Protein AF-A0A161MJ97-F1 (afdb_monomer_lite)

Secondary structure (DSSP, 8-state):
--GGG--TTTT--HHHHHHHHHHHHTTS--SS--HHHHHHHHHHHHHTTHHHHHHHHHHHHHHHHHHHHHHHHHTHHHHHH-HHHHHHHHHHHHHHHHHHHHHHHHHHHHHHHHHHH---TT-HHHHHHHTTHHHHHTSS---TT-----------------------------------------------------------------------

Organism: Triatoma infestans (NCBI:txid30076)

pLDDT: mean 70.74, std 26.98, range [26.03, 98.75]

Sequence (216 aa):
KTLDSIHPLAGLRKRDILTAIRNATGPRPALFVPEVSFELLVKRQIRRLEEPSLRCVELVHEEMQSIIQHCGTETQQEMQRFPKLHERIIDVVTQLLRRRLPATNKMVENLVAIELAYINTKHPDFHKEASLVPSLLNNQNFDPYSKQTRRNFGRRAPNSPSNPDEPYRSSSTSRQGGGDDYQEEHHLQGDSPNPENESPFSSVSSNHLENNIEGA

Radius of gyration: 32.9 Å; chains: 1; bounding box: 66×96×70 Å

Foldseek 3Di:
DVVVPLDQCVPVDPVVLVVLQDVVCPPDDDPDGDPVSVLVSNLVSLVVVLVVLLVVLVVVLVVQLVVLVVVCVVVPPVCVVPVVVSVVVNVVVNVVSVVCSVVVSVVSVVVSVVCSVDDPCVPPVNVVVVVCVVVVVVVVDDDPPPPPDDDDDDDDDDDDDDDDDDDDDDDDDDDDDDDDDDDDDDDDDDDDDDDDDDDDDDDDDDDDDDDDDDDD

Structure (mmCIF, N/CA/C/O backbone):
data_AF-A0A161MJ97-F1
#
_entry.id   AF-A0A161MJ97-F1
#
loop_
_atom_site.group_PDB
_atom_site.id
_atom_site.type_symbol
_atom_site.label_atom_id
_atom_site.label_alt_id
_atom_site.label_comp_id
_atom_site.label_asym_id
_atom_site.label_entity_id
_atom_site.label_seq_id
_atom_site.pdbx_PDB_ins_code
_atom_site.Cartn_x
_atom_site.Cartn_y
_atom_site.Cartn_z
_atom_site.occupancy
_atom_site.B_iso_or_equiv
_atom_site.auth_seq_id
_atom_site.auth_comp_id
_atom_site.auth_asym_id
_atom_site.auth_atom_id
_atom_site.pdbx_PDB_model_num
ATOM 1 N N . LYS A 1 1 ? 8.531 12.204 9.212 1.00 53.12 1 LYS A N 1
ATOM 2 C CA . LYS A 1 1 ? 9.817 11.587 9.626 1.00 53.12 1 LYS A CA 1
ATOM 3 C C . LYS A 1 1 ? 10.089 10.266 8.898 1.00 53.12 1 LYS A C 1
ATOM 5 O O . LYS A 1 1 ? 11.110 10.199 8.237 1.00 53.12 1 LYS A O 1
ATOM 10 N N . THR A 1 2 ? 9.216 9.247 8.948 1.00 67.88 2 THR A N 1
ATOM 11 C CA . THR A 1 2 ? 9.449 7.971 8.223 1.00 67.88 2 THR A CA 1
ATOM 12 C C . THR A 1 2 ? 9.336 8.112 6.700 1.00 67.88 2 THR A C 1
ATOM 14 O O . THR A 1 2 ? 10.208 7.631 5.989 1.00 67.88 2 THR A O 1
ATOM 17 N N . LEU A 1 3 ? 8.337 8.841 6.185 1.00 67.25 3 LEU A N 1
ATOM 18 C CA . LEU A 1 3 ? 8.204 9.085 4.738 1.00 67.25 3 LEU A CA 1
ATOM 19 C C . LEU A 1 3 ? 9.386 9.883 4.163 1.00 67.25 3 LEU A C 1
ATOM 21 O O . LEU A 1 3 ? 9.909 9.530 3.114 1.00 67.25 3 LEU A O 1
ATOM 25 N N . ASP A 1 4 ? 9.886 10.878 4.904 1.00 74.12 4 ASP A N 1
ATOM 26 C CA . ASP A 1 4 ? 11.049 11.694 4.510 1.00 74.12 4 ASP A CA 1
ATOM 27 C C . ASP A 1 4 ? 12.357 10.886 4.427 1.00 74.12 4 ASP A C 1
ATOM 29 O O . ASP A 1 4 ? 13.336 11.339 3.839 1.00 74.12 4 ASP A O 1
ATOM 33 N N . SER A 1 5 ? 12.389 9.689 5.023 1.00 82.25 5 SER A N 1
ATOM 34 C CA . SER A 1 5 ? 13.543 8.784 4.964 1.00 82.25 5 SER A CA 1
ATOM 35 C C . SER A 1 5 ? 13.565 7.912 3.702 1.00 82.25 5 SER A C 1
ATOM 37 O O . SER A 1 5 ? 14.590 7.303 3.380 1.00 82.25 5 SER A O 1
ATOM 39 N N . ILE A 1 6 ? 12.457 7.855 2.952 1.00 85.19 6 ILE A N 1
ATOM 40 C CA . ILE A 1 6 ? 12.360 7.060 1.727 1.00 85.19 6 ILE A CA 1
ATOM 41 C C . ILE A 1 6 ? 13.026 7.836 0.597 1.00 85.19 6 ILE A C 1
ATOM 43 O O . ILE A 1 6 ? 12.406 8.617 -0.118 1.00 85.19 6 ILE A O 1
ATOM 47 N N . HIS A 1 7 ? 14.323 7.601 0.420 1.00 87.75 7 HIS A N 1
ATOM 48 C CA . HIS A 1 7 ? 15.053 8.222 -0.674 1.00 87.75 7 HIS A CA 1
ATOM 49 C C . HIS A 1 7 ? 14.531 7.697 -2.032 1.00 87.75 7 HIS A C 1
ATOM 51 O O . HIS A 1 7 ? 14.562 6.476 -2.251 1.00 87.75 7 HIS A O 1
ATOM 57 N N . PRO A 1 8 ? 14.109 8.574 -2.966 1.00 86.50 8 PRO A N 1
ATOM 58 C CA . PRO A 1 8 ? 13.471 8.175 -4.228 1.00 86.50 8 PRO A CA 1
ATOM 59 C C . PRO A 1 8 ? 14.421 7.424 -5.171 1.00 86.50 8 PRO A C 1
ATOM 61 O O . PRO A 1 8 ? 14.000 6.552 -5.923 1.00 86.50 8 PRO A O 1
ATOM 64 N N . LEU A 1 9 ? 15.726 7.709 -5.093 1.00 89.62 9 LEU A N 1
ATOM 65 C CA . LEU A 1 9 ? 16.758 7.013 -5.878 1.00 89.62 9 LEU A CA 1
ATOM 66 C C . LEU A 1 9 ? 17.445 5.864 -5.124 1.00 89.62 9 LEU A C 1
ATOM 68 O O . LEU A 1 9 ? 18.404 5.277 -5.632 1.00 89.62 9 LEU A O 1
ATOM 72 N N . ALA A 1 10 ? 17.011 5.539 -3.899 1.00 89.19 10 ALA A N 1
ATOM 73 C CA . ALA A 1 10 ? 17.637 4.434 -3.177 1.00 89.19 10 ALA A CA 1
ATOM 74 C C . ALA A 1 10 ? 17.438 3.119 -3.943 1.00 89.19 10 ALA A C 1
ATOM 76 O O . ALA A 1 10 ? 16.344 2.780 -4.394 1.00 89.19 10 ALA A O 1
ATOM 77 N N . GLY A 1 11 ? 18.536 2.381 -4.112 1.00 86.62 11 GLY A N 1
ATOM 78 C CA . GLY A 1 11 ? 18.550 1.144 -4.892 1.00 86.62 11 GLY A CA 1
ATOM 79 C C . GLY A 1 11 ? 18.522 1.334 -6.415 1.00 86.62 11 GLY A C 1
ATOM 80 O O . GLY A 1 11 ? 18.412 0.333 -7.118 1.00 86.62 11 GLY A O 1
ATOM 81 N N . LEU A 1 12 ? 18.647 2.565 -6.934 1.00 92.25 12 LEU A N 1
ATOM 82 C CA . LEU A 1 12 ? 18.759 2.860 -8.371 1.00 92.25 12 LEU A CA 1
ATOM 83 C C . LEU A 1 12 ? 20.207 3.191 -8.761 1.00 92.25 12 LEU A C 1
ATOM 85 O O . LEU A 1 12 ? 20.529 4.316 -9.142 1.00 92.25 12 LEU A O 1
ATOM 89 N N . ARG A 1 13 ? 21.124 2.219 -8.661 1.00 93.75 13 ARG A N 1
ATOM 90 C CA . ARG A 1 13 ? 22.502 2.436 -9.141 1.00 93.75 13 ARG A CA 1
ATOM 91 C C . ARG A 1 13 ? 22.520 2.408 -10.668 1.00 93.75 13 ARG A C 1
ATOM 93 O O . ARG A 1 13 ? 21.787 1.638 -11.282 1.00 93.75 13 ARG A O 1
ATOM 100 N N . LYS A 1 14 ? 23.443 3.149 -11.293 1.00 94.25 14 LYS A N 1
ATOM 101 C CA . LYS A 1 14 ? 23.613 3.179 -12.762 1.00 94.25 14 LYS A CA 1
ATOM 102 C C . LYS A 1 14 ? 23.682 1.779 -13.383 1.00 94.25 14 LYS A C 1
ATOM 104 O O . LYS A 1 14 ? 23.029 1.514 -14.384 1.00 94.25 14 LYS A O 1
ATOM 109 N N . ARG A 1 15 ? 24.427 0.863 -12.755 1.00 94.88 15 ARG A N 1
ATOM 110 C CA . ARG A 1 15 ? 24.525 -0.539 -13.194 1.00 94.88 15 ARG A CA 1
ATOM 111 C C . ARG A 1 15 ? 23.172 -1.266 -13.176 1.00 94.88 15 ARG A C 1
ATOM 113 O O . ARG A 1 15 ? 22.906 -2.057 -14.071 1.00 94.88 15 ARG A O 1
ATOM 120 N N . ASP A 1 16 ? 22.326 -0.988 -12.184 1.00 92.94 16 ASP A N 1
ATOM 121 C CA . ASP A 1 16 ? 21.040 -1.661 -11.996 1.00 92.94 16 ASP A CA 1
ATOM 122 C C . ASP A 1 16 ? 20.040 -1.141 -13.041 1.00 92.94 16 ASP A C 1
ATOM 124 O O . ASP A 1 16 ? 19.306 -1.926 -13.634 1.00 92.94 16 ASP A O 1
ATOM 128 N N . ILE A 1 17 ? 20.096 0.161 -13.351 1.00 96.00 17 ILE A N 1
ATOM 129 C CA . ILE A 1 17 ? 19.325 0.793 -14.433 1.00 96.00 17 ILE A CA 1
ATOM 130 C C . ILE A 1 17 ? 19.728 0.209 -15.794 1.00 96.00 17 ILE A C 1
ATOM 132 O O . ILE A 1 17 ? 18.871 -0.245 -16.545 1.00 96.00 17 ILE A O 1
ATOM 136 N N . LEU A 1 18 ? 21.030 0.157 -16.101 1.00 95.94 18 LEU A N 1
ATOM 137 C CA . LEU A 1 18 ? 21.523 -0.421 -17.359 1.00 95.94 18 LEU A CA 1
ATOM 138 C C . LEU A 1 18 ? 21.158 -1.904 -17.494 1.00 95.94 18 LEU A C 1
ATOM 140 O O . LEU A 1 18 ? 20.823 -2.367 -18.582 1.00 95.94 18 LEU A O 1
ATOM 144 N N . THR A 1 19 ? 21.187 -2.641 -16.383 1.00 94.88 19 THR A N 1
ATOM 145 C CA . THR A 1 19 ? 20.768 -4.047 -16.350 1.00 94.88 19 THR A CA 1
ATOM 146 C C . THR A 1 19 ? 19.269 -4.179 -16.602 1.00 94.88 19 THR A C 1
ATOM 148 O O . THR A 1 19 ? 18.867 -5.017 -17.403 1.00 94.88 19 THR A O 1
ATOM 151 N N . ALA A 1 20 ? 18.439 -3.334 -15.984 1.00 94.81 20 ALA A N 1
ATOM 152 C CA . ALA A 1 20 ? 16.999 -3.316 -16.231 1.00 94.81 20 ALA A CA 1
ATOM 153 C C . ALA A 1 20 ? 16.679 -3.018 -17.703 1.00 94.81 20 ALA A C 1
ATOM 155 O O . ALA A 1 20 ? 15.864 -3.724 -18.290 1.00 94.81 20 ALA A O 1
ATOM 156 N N . ILE A 1 21 ? 17.377 -2.053 -18.316 1.00 96.38 21 ILE A N 1
ATOM 157 C CA . ILE A 1 21 ? 17.249 -1.743 -19.748 1.00 96.38 21 ILE A CA 1
ATOM 158 C C . ILE A 1 21 ? 17.607 -2.961 -20.598 1.00 96.38 21 ILE A C 1
ATOM 160 O O . ILE A 1 21 ? 16.823 -3.375 -21.446 1.00 96.38 21 ILE A O 1
ATOM 164 N N . ARG A 1 22 ? 18.767 -3.581 -20.348 1.00 95.44 22 ARG A N 1
ATOM 165 C CA . ARG A 1 22 ? 19.205 -4.763 -21.103 1.00 95.44 22 ARG A CA 1
ATOM 166 C C . ARG A 1 22 ? 18.214 -5.923 -20.977 1.00 95.44 22 ARG A C 1
ATOM 168 O O . ARG A 1 22 ? 17.926 -6.584 -21.969 1.00 95.44 22 ARG A O 1
ATOM 175 N N . ASN A 1 23 ? 17.679 -6.148 -19.779 1.00 95.50 23 ASN A N 1
ATOM 176 C CA . ASN A 1 23 ? 16.701 -7.204 -19.528 1.00 95.50 23 ASN A CA 1
ATOM 177 C C . ASN A 1 23 ? 15.356 -6.918 -20.210 1.00 95.50 23 ASN A C 1
ATOM 179 O O . ASN A 1 23 ? 14.757 -7.842 -20.751 1.00 95.50 23 ASN A O 1
ATOM 183 N N . ALA A 1 24 ? 14.902 -5.662 -20.222 1.00 95.31 24 ALA A N 1
ATOM 184 C CA . ALA A 1 24 ? 13.678 -5.256 -20.913 1.00 95.31 24 ALA A CA 1
ATOM 185 C C . ALA A 1 24 ? 13.811 -5.345 -22.443 1.00 95.31 24 ALA A C 1
ATOM 187 O O . ALA A 1 24 ? 12.852 -5.707 -23.119 1.00 95.31 24 ALA A O 1
ATOM 188 N N . THR A 1 25 ? 14.998 -5.062 -22.991 1.00 95.25 25 THR A N 1
ATOM 189 C CA . THR A 1 25 ? 15.307 -5.248 -24.419 1.00 95.25 25 THR A CA 1
ATOM 190 C C . THR A 1 25 ? 15.276 -6.726 -24.824 1.00 95.25 25 THR A C 1
ATOM 192 O O . THR A 1 25 ? 14.853 -7.072 -25.929 1.00 95.25 25 THR A O 1
ATOM 195 N N . GLY A 1 26 ? 15.700 -7.616 -23.924 1.00 94.31 26 GLY A N 1
ATOM 196 C CA . GLY A 1 26 ? 15.740 -9.050 -24.182 1.00 94.31 26 GLY A CA 1
ATOM 197 C C . GLY A 1 26 ? 16.811 -9.436 -25.218 1.00 94.31 26 GLY A C 1
ATOM 198 O O . GLY A 1 26 ? 17.836 -8.763 -25.337 1.00 94.31 26 GLY A O 1
ATOM 199 N N . PRO A 1 27 ? 16.627 -10.545 -25.958 1.00 94.44 27 PRO A N 1
ATOM 200 C CA . PRO A 1 27 ? 17.651 -11.082 -26.859 1.00 94.44 27 PRO A CA 1
ATOM 201 C C . PRO A 1 27 ? 17.763 -10.333 -28.195 1.00 94.44 27 PRO A C 1
ATOM 203 O O . PRO A 1 27 ? 18.706 -10.571 -28.950 1.00 94.44 27 PRO A O 1
ATOM 206 N N . ARG A 1 28 ? 16.796 -9.469 -28.528 1.00 91.94 28 ARG A N 1
ATOM 207 C CA . ARG A 1 28 ? 16.769 -8.749 -29.804 1.00 91.94 28 ARG A CA 1
ATOM 208 C C . ARG A 1 28 ? 17.536 -7.429 -29.706 1.00 91.94 28 ARG A C 1
ATOM 210 O O . ARG A 1 28 ? 17.436 -6.751 -28.687 1.00 91.94 28 ARG A O 1
ATOM 217 N N . PRO A 1 29 ? 18.264 -7.026 -30.760 1.00 91.69 29 PRO A N 1
ATOM 218 C CA . PRO A 1 29 ? 18.856 -5.697 -30.804 1.00 91.69 29 PRO A CA 1
ATOM 219 C C . PRO A 1 29 ? 17.750 -4.631 -30.798 1.00 91.69 29 PRO A C 1
ATOM 221 O O . PRO A 1 29 ? 16.729 -4.789 -31.468 1.00 91.69 29 PRO A O 1
ATOM 224 N N . ALA A 1 30 ? 17.963 -3.546 -30.054 1.00 92.44 30 ALA A N 1
ATOM 225 C CA . ALA A 1 30 ? 17.046 -2.413 -29.976 1.00 92.44 30 ALA A CA 1
ATOM 226 C C . ALA A 1 30 ? 17.758 -1.118 -30.370 1.00 92.44 30 ALA A C 1
ATOM 228 O O . ALA A 1 30 ? 18.915 -0.902 -30.016 1.00 92.44 30 ALA A O 1
ATOM 229 N N . LEU A 1 31 ? 17.040 -0.259 -31.093 1.00 94.12 31 LEU A N 1
ATOM 230 C CA . LEU A 1 31 ? 17.514 1.072 -31.484 1.00 94.12 31 LEU A CA 1
ATOM 231 C C . LEU A 1 31 ? 17.261 2.119 -30.394 1.00 94.12 31 LEU A C 1
ATOM 233 O O . LEU A 1 31 ? 17.966 3.121 -30.321 1.00 94.12 31 LEU A O 1
ATOM 237 N N . PHE A 1 32 ? 16.269 1.872 -29.538 1.00 95.06 32 PHE A N 1
ATOM 238 C CA . PHE A 1 32 ? 15.841 2.779 -28.481 1.00 95.06 32 PHE A CA 1
ATOM 239 C C . PHE A 1 32 ? 15.707 2.039 -27.151 1.00 95.06 32 PHE A C 1
ATOM 241 O O . PHE A 1 32 ? 15.552 0.817 -27.110 1.00 95.06 32 PHE A O 1
ATOM 248 N N . VAL A 1 33 ? 15.768 2.795 -26.054 1.00 94.31 33 VAL A N 1
ATOM 249 C CA . VAL A 1 33 ? 15.551 2.268 -24.703 1.00 94.31 33 VAL A CA 1
ATOM 250 C C . VAL A 1 33 ? 14.066 1.917 -24.531 1.00 94.31 33 VAL A C 1
ATOM 252 O O . VAL A 1 33 ? 13.228 2.786 -24.765 1.00 94.31 33 VAL A O 1
ATOM 255 N N . PRO A 1 34 ? 13.712 0.692 -24.101 1.00 94.19 34 PRO A N 1
ATOM 256 C CA . PRO A 1 34 ? 12.314 0.320 -23.890 1.00 94.19 34 PRO A CA 1
ATOM 257 C C . PRO A 1 34 ? 11.679 1.069 -22.711 1.00 94.19 34 PRO A C 1
ATOM 259 O O . PRO A 1 34 ? 12.251 1.087 -21.615 1.00 94.19 34 PRO A O 1
ATOM 262 N N . GLU A 1 35 ? 10.457 1.579 -22.896 1.00 93.06 35 GLU A N 1
ATOM 263 C CA . GLU A 1 35 ? 9.662 2.263 -21.856 1.00 93.06 35 GLU A CA 1
ATOM 264 C C . GLU A 1 35 ? 9.405 1.376 -20.628 1.00 93.06 35 GLU A C 1
ATOM 266 O O . GLU A 1 35 ? 9.473 1.834 -19.487 1.00 93.06 35 GLU A O 1
ATOM 271 N N . VAL A 1 36 ? 9.231 0.069 -20.848 1.00 93.75 36 VAL A N 1
ATOM 272 C CA . VAL A 1 36 ? 9.024 -0.932 -19.788 1.00 93.75 36 VAL A CA 1
ATOM 273 C C . VAL A 1 36 ? 10.153 -0.909 -18.749 1.00 93.75 36 VAL A C 1
ATOM 275 O O . VAL A 1 36 ? 9.911 -1.135 -17.564 1.00 93.75 36 VAL A O 1
ATOM 278 N N . SER A 1 37 ? 11.386 -0.584 -19.153 1.00 94.62 37 SER A N 1
ATOM 279 C CA . SER A 1 37 ? 12.522 -0.464 -18.226 1.00 94.62 37 SER A CA 1
ATOM 280 C C . SER A 1 37 ? 12.276 0.625 -17.183 1.00 94.62 37 SER A C 1
ATOM 282 O O . SER A 1 37 ? 12.528 0.418 -15.998 1.00 94.62 37 SER A O 1
ATOM 284 N N . PHE A 1 38 ? 11.771 1.781 -17.622 1.00 94.12 38 PHE A N 1
ATOM 285 C CA . PHE A 1 38 ? 11.430 2.896 -16.744 1.00 94.12 38 PHE A CA 1
ATOM 286 C C . PHE A 1 38 ? 10.271 2.520 -15.820 1.00 94.12 38 PHE A C 1
ATOM 288 O O . PHE A 1 38 ? 10.395 2.673 -14.603 1.00 94.12 38 PHE A O 1
ATOM 295 N N . GLU A 1 39 ? 9.195 1.947 -16.366 1.00 94.88 39 GLU A N 1
ATOM 296 C CA . GLU A 1 39 ? 8.046 1.524 -15.563 1.00 94.88 39 GLU A CA 1
ATOM 297 C C . GLU A 1 39 ? 8.435 0.556 -14.446 1.00 94.88 39 GLU A C 1
ATOM 299 O O . GLU A 1 39 ? 7.996 0.720 -13.309 1.00 94.88 39 GLU A O 1
ATOM 304 N N . LEU A 1 40 ? 9.273 -0.442 -14.740 1.00 94.81 40 LEU A N 1
ATOM 305 C CA . LEU A 1 40 ? 9.722 -1.417 -13.745 1.00 94.81 40 LEU A CA 1
ATOM 306 C C . LEU A 1 40 ? 10.496 -0.752 -12.602 1.00 94.81 40 LEU A C 1
ATOM 308 O O . LEU A 1 40 ? 10.299 -1.099 -11.433 1.00 94.81 40 LEU A O 1
ATOM 312 N N . LEU A 1 41 ? 11.363 0.211 -12.923 1.00 95.44 41 LEU A N 1
ATOM 313 C CA . LEU A 1 41 ? 12.148 0.937 -11.926 1.00 95.44 41 LEU A CA 1
ATOM 314 C C . LEU A 1 41 ? 11.259 1.830 -11.053 1.00 95.44 41 LEU A C 1
ATOM 316 O O . LEU A 1 41 ? 11.422 1.825 -9.833 1.00 95.44 41 LEU A O 1
ATOM 320 N N . VAL A 1 42 ? 10.294 2.536 -11.647 1.00 95.44 42 VAL A N 1
ATOM 321 C CA . VAL A 1 42 ? 9.339 3.380 -10.910 1.00 95.44 42 VAL A CA 1
ATOM 322 C C . VAL A 1 42 ? 8.414 2.533 -10.039 1.00 95.44 42 VAL A C 1
ATOM 324 O O . VAL A 1 42 ? 8.305 2.787 -8.839 1.00 95.44 42 VAL A O 1
ATOM 327 N N . LYS A 1 43 ? 7.827 1.461 -10.585 1.00 96.06 43 LYS A N 1
ATOM 328 C CA . LYS A 1 43 ? 6.971 0.525 -9.835 1.00 96.06 43 LYS A CA 1
ATOM 329 C C . LYS A 1 43 ? 7.716 -0.089 -8.646 1.00 96.06 43 LYS A C 1
ATOM 331 O O . LYS A 1 43 ? 7.134 -0.261 -7.576 1.00 96.06 43 LYS A O 1
ATOM 336 N N . ARG A 1 44 ? 9.019 -0.367 -8.779 1.00 95.19 44 ARG A N 1
ATOM 337 C CA . ARG A 1 44 ? 9.854 -0.818 -7.652 1.00 95.19 44 ARG A CA 1
ATOM 338 C C . ARG A 1 44 ? 9.946 0.229 -6.538 1.00 95.19 44 ARG A C 1
ATOM 340 O O . ARG A 1 44 ? 9.957 -0.158 -5.374 1.00 95.19 44 ARG A O 1
ATOM 347 N N . GLN A 1 45 ? 10.021 1.516 -6.871 1.00 95.62 45 GLN A N 1
ATOM 348 C CA . GLN A 1 45 ? 10.038 2.585 -5.869 1.00 95.62 45 GLN A CA 1
ATOM 349 C C . GLN A 1 45 ? 8.667 2.773 -5.214 1.00 95.62 45 GLN A C 1
ATOM 351 O O . GLN A 1 45 ? 8.602 2.844 -3.991 1.00 95.62 45 GLN A O 1
ATOM 356 N N . ILE A 1 46 ? 7.580 2.751 -5.992 1.00 96.50 46 ILE A N 1
ATOM 357 C CA . ILE A 1 46 ? 6.204 2.874 -5.477 1.00 96.50 46 ILE A CA 1
ATOM 358 C C . ILE A 1 46 ? 5.887 1.760 -4.470 1.00 96.50 46 ILE A C 1
ATOM 360 O O . ILE A 1 46 ? 5.362 2.043 -3.398 1.00 96.50 46 ILE A O 1
ATOM 364 N N . ARG A 1 47 ? 6.290 0.507 -4.738 1.00 96.31 47 ARG A N 1
ATOM 365 C CA . ARG A 1 47 ? 6.094 -0.617 -3.795 1.00 96.31 47 ARG A CA 1
ATOM 366 C C . ARG A 1 47 ? 6.689 -0.368 -2.407 1.00 96.31 47 ARG A C 1
ATOM 368 O O . ARG A 1 47 ? 6.178 -0.886 -1.424 1.00 96.31 47 ARG A O 1
ATOM 375 N N . ARG A 1 48 ? 7.753 0.435 -2.298 1.00 95.12 48 ARG A N 1
ATOM 376 C CA . ARG A 1 48 ? 8.378 0.761 -1.003 1.00 95.12 48 ARG A CA 1
ATOM 377 C C . ARG A 1 48 ? 7.508 1.673 -0.133 1.00 95.12 48 ARG A C 1
ATOM 379 O O . ARG A 1 48 ? 7.831 1.856 1.035 1.00 95.12 48 ARG A O 1
ATOM 386 N N . LEU A 1 49 ? 6.449 2.262 -0.689 1.00 96.00 49 LEU A N 1
ATOM 387 C CA . LEU A 1 49 ? 5.510 3.113 0.040 1.00 96.00 49 LEU A CA 1
ATOM 388 C C . LEU A 1 49 ? 4.440 2.307 0.788 1.00 96.00 49 LEU A C 1
ATOM 390 O O . LEU A 1 49 ? 3.784 2.859 1.665 1.00 96.00 49 LEU A O 1
ATOM 394 N N . GLU A 1 50 ? 4.268 1.021 0.479 1.00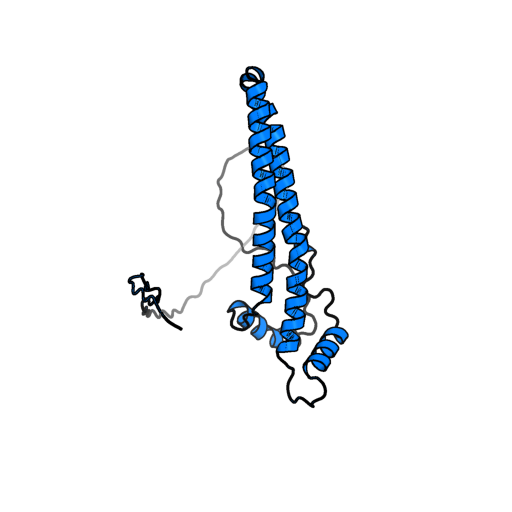 96.50 50 GLU A N 1
ATOM 395 C CA . GLU A 1 50 ? 3.220 0.180 1.067 1.00 96.50 50 GLU A CA 1
ATOM 396 C C . GLU A 1 50 ? 3.415 -0.044 2.571 1.00 96.50 50 GLU A C 1
ATOM 398 O O . GLU A 1 50 ? 2.577 0.365 3.372 1.00 96.50 50 GLU A O 1
ATOM 403 N N . GLU A 1 51 ? 4.557 -0.609 2.964 1.00 95.69 51 GLU A N 1
ATOM 404 C CA . GLU A 1 51 ? 4.915 -0.864 4.366 1.00 95.69 51 GLU A CA 1
ATOM 405 C C . GLU A 1 51 ? 4.786 0.386 5.265 1.00 95.69 51 GLU A C 1
ATOM 407 O O . GLU A 1 51 ? 4.076 0.320 6.272 1.00 95.69 51 GLU A O 1
ATOM 412 N N . PRO A 1 52 ? 5.386 1.552 4.942 1.00 95.88 52 PRO A N 1
ATOM 413 C CA . PRO A 1 52 ? 5.250 2.741 5.783 1.00 95.88 52 PRO A CA 1
ATOM 414 C C . PRO A 1 52 ? 3.816 3.291 5.815 1.00 95.88 52 PRO A C 1
ATOM 416 O O . PRO A 1 52 ? 3.436 3.912 6.810 1.00 95.88 52 PRO A O 1
ATOM 419 N N . SER A 1 53 ? 3.013 3.058 4.771 1.00 97.06 53 SER A N 1
ATOM 420 C CA . SER A 1 53 ? 1.601 3.457 4.748 1.00 97.06 53 SER A CA 1
ATOM 421 C C . SER A 1 53 ? 0.755 2.562 5.652 1.00 97.06 53 SER A C 1
ATOM 423 O O . SER A 1 53 ? -0.051 3.073 6.427 1.00 97.06 53 SER A O 1
ATOM 425 N N . LEU A 1 54 ? 0.985 1.246 5.636 1.00 97.44 54 LEU A N 1
ATOM 426 C CA . LEU A 1 54 ? 0.344 0.308 6.563 1.00 97.44 54 LEU A CA 1
ATOM 427 C C . LEU A 1 54 ? 0.767 0.576 8.010 1.00 97.44 54 LEU A C 1
ATOM 429 O O . LEU A 1 54 ? -0.086 0.634 8.896 1.00 97.44 54 LEU A O 1
ATOM 433 N N . ARG A 1 55 ? 2.052 0.870 8.251 1.00 96.62 55 ARG A N 1
ATOM 434 C CA . ARG A 1 55 ? 2.512 1.262 9.590 1.00 96.62 55 ARG A CA 1
ATOM 435 C C . ARG A 1 55 ? 1.830 2.540 10.078 1.00 96.62 55 ARG A C 1
ATOM 437 O O . ARG A 1 55 ? 1.546 2.663 11.265 1.00 96.62 55 ARG A O 1
ATOM 444 N N . CYS A 1 56 ? 1.538 3.485 9.185 1.00 96.69 56 CYS A N 1
ATOM 445 C CA . CYS A 1 56 ? 0.762 4.674 9.536 1.00 96.69 56 CYS A CA 1
ATOM 446 C C . CYS A 1 56 ? -0.647 4.305 10.033 1.00 96.69 56 CYS A C 1
ATOM 448 O O . CYS A 1 56 ? -1.089 4.838 11.049 1.00 96.69 56 CYS A O 1
ATOM 450 N N . VAL A 1 57 ? -1.324 3.354 9.379 1.00 97.94 57 VAL A N 1
ATOM 451 C CA . VAL A 1 57 ? -2.645 2.868 9.819 1.00 97.94 57 VAL A CA 1
ATOM 452 C C . VAL A 1 57 ? -2.571 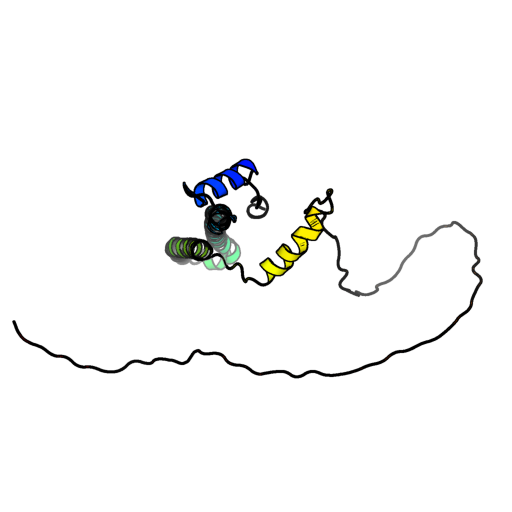2.240 11.212 1.00 97.94 57 VAL A C 1
ATOM 454 O O . VAL A 1 57 ? -3.420 2.527 12.056 1.00 97.94 57 VAL A O 1
ATOM 457 N N . GLU A 1 58 ? -1.547 1.428 11.477 1.00 96.81 58 GLU A N 1
ATOM 458 C CA . GLU A 1 58 ? -1.327 0.823 12.797 1.00 96.81 58 GLU A CA 1
ATOM 459 C C . GLU A 1 58 ? -1.117 1.881 13.883 1.00 96.81 58 GLU A C 1
ATOM 461 O O . GLU A 1 58 ? -1.768 1.817 14.923 1.00 96.81 58 GLU A O 1
ATOM 466 N N . LEU A 1 59 ? -0.272 2.884 13.623 1.00 96.81 59 LEU A N 1
ATOM 467 C CA . LEU A 1 59 ? -0.010 3.980 14.560 1.00 96.81 59 LEU A CA 1
ATOM 468 C C . LEU A 1 59 ? -1.275 4.788 14.864 1.00 96.81 59 LEU A C 1
ATOM 470 O O . LEU A 1 59 ? -1.527 5.132 16.016 1.00 96.81 59 LEU A O 1
ATOM 474 N N . VAL A 1 60 ? -2.098 5.070 13.850 1.00 97.81 60 VAL A N 1
ATOM 475 C CA . VAL A 1 60 ? -3.389 5.744 14.054 1.00 97.81 60 VAL A CA 1
ATOM 476 C C . VAL A 1 60 ? -4.320 4.874 14.897 1.00 97.81 60 VAL A C 1
ATOM 478 O O . VAL A 1 60 ? -4.978 5.380 15.799 1.00 97.81 60 VAL A O 1
ATOM 481 N N . HIS A 1 61 ? -4.371 3.567 14.644 1.00 97.00 61 HIS A N 1
ATOM 482 C CA . HIS A 1 61 ? -5.192 2.651 15.431 1.00 97.00 61 HIS A CA 1
ATOM 483 C C . HIS A 1 61 ? -4.720 2.546 16.894 1.00 97.00 61 HIS A C 1
ATOM 485 O O . HIS A 1 61 ? -5.559 2.557 17.796 1.00 97.00 61 HIS A O 1
ATOM 491 N N . GLU A 1 62 ? -3.406 2.487 17.140 1.00 96.25 62 GLU A N 1
ATOM 492 C CA . GLU A 1 62 ? -2.804 2.557 18.483 1.00 96.25 62 GLU A CA 1
ATOM 493 C C . GLU A 1 62 ? -3.190 3.869 19.192 1.00 96.25 62 GLU A C 1
ATOM 495 O O . GLU A 1 62 ? -3.653 3.843 20.334 1.00 96.25 62 GLU A O 1
ATOM 500 N N . GLU A 1 63 ? -3.101 5.006 18.498 1.00 96.62 63 GLU A N 1
ATOM 501 C CA . GLU A 1 63 ? -3.463 6.313 19.058 1.00 96.62 63 GLU A CA 1
ATOM 502 C C . GLU A 1 63 ? -4.960 6.410 19.378 1.00 96.62 63 GLU A C 1
ATOM 504 O O . GLU A 1 63 ? -5.348 6.863 20.453 1.00 96.62 63 GLU A O 1
ATOM 509 N N . MET A 1 64 ? -5.831 5.909 18.499 1.00 96.38 64 MET A N 1
ATOM 510 C CA . MET A 1 64 ? -7.269 5.864 18.770 1.00 96.38 64 MET A CA 1
ATOM 511 C C . MET A 1 64 ? -7.600 5.004 19.998 1.00 96.38 64 MET A C 1
ATOM 513 O O . MET A 1 64 ? -8.488 5.364 20.772 1.00 96.38 64 MET A O 1
ATOM 517 N N . GLN A 1 65 ? -6.890 3.890 20.210 1.00 92.38 65 GLN A N 1
ATOM 518 C CA . GLN A 1 65 ? -7.032 3.090 21.431 1.00 92.38 65 GLN A CA 1
ATOM 519 C C . GLN A 1 65 ? -6.557 3.847 22.673 1.00 92.38 65 GLN A C 1
ATOM 521 O O . GLN A 1 65 ? -7.218 3.778 23.712 1.00 92.38 65 GLN A O 1
ATOM 526 N N . SER A 1 66 ? -5.452 4.586 22.563 1.00 91.69 66 SER A N 1
ATOM 527 C CA . SER A 1 66 ? -4.953 5.450 23.635 1.00 91.69 66 SER A CA 1
ATOM 528 C C . SER A 1 66 ? -5.993 6.506 24.023 1.00 91.69 66 SER A C 1
ATOM 530 O O . SER A 1 66 ? -6.317 6.642 25.204 1.00 91.69 66 SER A O 1
ATOM 532 N N . ILE A 1 67 ? -6.602 7.185 23.046 1.00 91.75 67 ILE A N 1
ATOM 533 C CA . ILE A 1 67 ? -7.642 8.198 23.286 1.00 91.75 67 ILE A CA 1
ATOM 534 C C . ILE A 1 67 ? -8.829 7.604 24.056 1.00 91.75 67 ILE A C 1
ATOM 536 O O . ILE A 1 67 ? -9.275 8.202 25.031 1.00 91.75 67 ILE A O 1
ATOM 540 N N . ILE A 1 68 ? -9.306 6.407 23.692 1.00 89.06 68 ILE A N 1
ATOM 541 C CA . ILE A 1 68 ? -10.422 5.743 24.396 1.00 89.06 68 ILE A CA 1
ATOM 542 C C . ILE A 1 68 ? -10.106 5.540 25.883 1.00 89.06 68 ILE A C 1
ATOM 544 O O . ILE A 1 68 ? -10.971 5.762 26.730 1.00 89.06 68 ILE A O 1
ATOM 548 N N . GLN A 1 69 ? -8.870 5.150 26.207 1.00 82.38 69 GLN A N 1
ATOM 549 C CA . GLN A 1 69 ? -8.436 4.949 27.592 1.00 82.38 69 GLN A CA 1
ATOM 550 C C . GLN A 1 69 ? -8.343 6.277 28.362 1.00 82.38 69 GLN A C 1
ATOM 552 O O . GLN A 1 69 ? -8.728 6.338 29.529 1.00 82.38 69 GLN A O 1
ATOM 557 N N . HIS A 1 70 ? -7.897 7.352 27.706 1.00 80.69 70 HIS A N 1
ATOM 558 C CA . HIS A 1 70 ? -7.758 8.675 28.324 1.00 80.69 70 HIS A CA 1
ATOM 559 C C . HIS A 1 70 ? -9.098 9.415 28.478 1.00 80.69 70 HIS A C 1
ATOM 561 O O . HIS A 1 70 ? -9.304 10.098 29.484 1.00 80.69 70 HIS A O 1
ATOM 567 N N . CYS A 1 71 ? -10.060 9.234 27.568 1.00 73.62 71 CYS A N 1
ATOM 568 C CA . CYS A 1 71 ? -11.388 9.853 27.677 1.00 73.62 71 CYS A CA 1
ATOM 569 C C . CYS A 1 71 ? -12.139 9.438 28.958 1.00 73.62 71 CYS A C 1
ATOM 571 O O . CYS A 1 71 ? -12.893 10.238 29.518 1.00 73.62 71 CYS A O 1
ATOM 573 N N . GLY A 1 72 ? -11.903 8.224 29.466 1.00 66.44 72 GLY A N 1
ATOM 574 C CA . GLY A 1 72 ? -12.449 7.771 30.751 1.00 66.44 72 GLY A CA 1
ATOM 575 C C . GLY A 1 72 ? -11.878 8.516 31.964 1.00 66.44 72 GLY A C 1
ATOM 576 O O . GLY A 1 72 ? -12.546 8.627 32.993 1.00 66.44 72 GLY A O 1
ATOM 577 N N . THR A 1 73 ? -10.662 9.061 31.844 1.00 63.62 73 THR A N 1
ATOM 578 C CA . THR A 1 73 ? -9.977 9.772 32.935 1.00 63.62 73 THR A CA 1
ATOM 579 C C . THR A 1 73 ? -10.359 11.248 33.042 1.00 63.62 73 THR A C 1
ATOM 581 O O . THR A 1 73 ? -10.532 11.726 34.156 1.00 63.62 73 THR A O 1
ATOM 584 N N . GLU A 1 74 ? -10.586 11.962 31.934 1.00 62.31 74 GLU A N 1
ATOM 585 C CA . GLU A 1 74 ? -11.057 13.360 31.990 1.00 62.31 74 GLU A CA 1
ATOM 586 C C . GLU A 1 74 ? -12.563 13.469 32.299 1.00 62.31 74 GLU A C 1
ATOM 588 O O . GLU A 1 74 ? -13.000 14.407 32.963 1.00 62.31 74 GLU A O 1
ATOM 593 N N . THR A 1 75 ? -13.365 12.466 31.921 1.00 63.34 75 THR A N 1
ATOM 594 C CA . THR A 1 75 ? -14.824 12.412 32.185 1.00 63.34 75 THR A CA 1
ATOM 595 C C . THR A 1 75 ? -15.155 11.819 33.571 1.00 63.34 75 THR A C 1
ATOM 597 O O . THR A 1 75 ? -16.226 11.247 33.799 1.00 63.34 75 THR A O 1
ATOM 600 N N . GLN A 1 76 ? -14.209 11.910 34.511 1.00 63.09 76 GLN A N 1
ATOM 601 C CA . GLN A 1 76 ? -14.117 11.051 35.695 1.00 63.09 76 GLN A CA 1
ATOM 602 C C . GLN A 1 76 ? -15.342 11.082 36.619 1.00 63.09 76 GLN A C 1
ATOM 604 O O . GLN A 1 76 ? -15.697 10.044 37.168 1.00 63.09 76 GLN A O 1
ATOM 609 N N . GLN A 1 77 ? -16.017 12.220 36.797 1.00 67.38 77 GLN A N 1
ATOM 610 C CA . GLN A 1 77 ? -17.084 12.310 37.806 1.00 67.38 77 GLN A CA 1
ATOM 611 C C . GLN A 1 77 ? -18.364 11.561 37.409 1.00 67.38 77 GLN A C 1
ATOM 613 O O . GLN A 1 77 ? -18.937 10.846 38.231 1.00 67.38 77 GLN A O 1
ATOM 618 N N . GLU A 1 78 ? -18.796 11.661 36.151 1.00 73.69 78 GLU A N 1
ATOM 619 C CA . GLU A 1 78 ? -20.036 11.012 35.705 1.00 73.69 78 GLU A CA 1
ATOM 620 C C . GLU A 1 78 ? -19.812 9.543 35.324 1.00 73.69 78 GLU A C 1
ATOM 622 O O . GLU A 1 78 ? -20.652 8.688 35.609 1.00 73.69 78 GLU A O 1
ATOM 627 N N . MET A 1 79 ? -18.656 9.202 34.744 1.00 78.69 79 MET A N 1
ATOM 628 C CA . MET A 1 79 ? -18.346 7.812 34.384 1.00 78.69 79 MET A CA 1
ATOM 629 C C . MET A 1 79 ? -18.054 6.927 35.604 1.00 78.69 79 MET A C 1
ATOM 631 O O . MET A 1 79 ? -18.408 5.747 35.586 1.00 78.69 79 MET A O 1
ATOM 635 N N . GLN A 1 80 ? -17.519 7.483 36.701 1.00 76.25 80 GLN A N 1
ATOM 636 C CA . GLN A 1 80 ? -17.368 6.746 37.965 1.00 76.25 80 GLN A CA 1
ATOM 637 C C . GLN A 1 80 ? -18.708 6.359 38.606 1.00 76.25 80 GLN A C 1
ATOM 639 O O . GLN A 1 80 ? -18.774 5.339 39.293 1.00 76.25 80 GLN A O 1
ATOM 644 N N . ARG A 1 81 ? -19.789 7.121 38.369 1.00 87.12 81 ARG A N 1
ATOM 645 C CA . ARG A 1 81 ? -21.142 6.761 38.839 1.00 87.12 81 ARG A CA 1
ATOM 646 C C . ARG A 1 81 ? -21.708 5.539 38.118 1.00 87.12 81 ARG A C 1
ATOM 648 O O . ARG A 1 81 ? -22.506 4.806 38.699 1.00 87.12 81 ARG A O 1
ATOM 655 N N . PHE A 1 82 ? -21.280 5.299 36.877 1.00 88.75 82 PHE A N 1
ATOM 656 C CA . PHE A 1 82 ? -21.773 4.212 36.030 1.00 88.75 82 PHE A CA 1
ATOM 657 C C . PHE A 1 82 ? -20.628 3.328 35.500 1.00 88.75 82 PHE A C 1
ATOM 659 O O . PHE A 1 82 ? -20.432 3.224 34.287 1.00 88.75 82 PHE A O 1
ATOM 666 N N . PRO A 1 83 ? -19.898 2.610 36.376 1.00 86.88 83 PRO A N 1
ATOM 667 C CA . PRO A 1 83 ? -18.696 1.865 35.987 1.00 86.88 83 PRO A CA 1
ATOM 668 C C . PRO A 1 83 ? -18.982 0.762 34.957 1.00 86.88 83 PRO A C 1
ATOM 670 O O . PRO A 1 83 ? -18.202 0.555 34.032 1.00 86.88 83 PRO A O 1
ATOM 673 N N . LYS A 1 84 ? -20.148 0.108 35.053 1.00 90.62 84 LYS A N 1
ATOM 674 C CA . LYS A 1 84 ? -20.589 -0.900 34.075 1.00 90.62 84 LYS A CA 1
ATOM 675 C C . LYS A 1 84 ? -20.876 -0.298 32.699 1.00 90.62 84 LYS A C 1
ATOM 677 O O . LYS A 1 84 ? -20.643 -0.951 31.693 1.00 90.62 84 LYS A O 1
ATOM 682 N N . LEU A 1 85 ? -21.407 0.925 32.641 1.00 89.38 85 LEU A N 1
ATOM 683 C CA . LEU A 1 85 ? -21.656 1.605 31.368 1.00 89.38 85 LEU A CA 1
ATOM 684 C C . LEU A 1 85 ? -20.331 1.981 30.706 1.00 89.38 85 LEU A C 1
ATOM 686 O O . LEU A 1 85 ? -20.156 1.737 29.517 1.00 89.38 85 LEU A O 1
ATOM 690 N N . HIS A 1 86 ? -19.396 2.519 31.488 1.00 87.06 86 HIS A N 1
ATOM 691 C CA . HIS A 1 86 ? -18.061 2.875 31.022 1.00 87.06 86 HIS A CA 1
ATOM 692 C C . HIS A 1 86 ? -17.320 1.673 30.411 1.00 87.06 86 HIS A C 1
ATOM 694 O O . HIS A 1 86 ? -16.839 1.765 29.283 1.00 87.06 86 HIS A O 1
ATOM 700 N N . GLU A 1 87 ? -17.314 0.524 31.096 1.00 88.75 87 GLU A N 1
ATOM 701 C CA . GLU A 1 87 ? -16.748 -0.731 30.573 1.00 88.75 87 GLU A CA 1
ATOM 702 C C . GLU A 1 87 ? -17.381 -1.118 29.227 1.00 88.75 87 GLU A C 1
ATOM 704 O O . GLU A 1 87 ? -16.679 -1.359 28.245 1.00 88.75 87 GLU A O 1
ATOM 709 N N . ARG A 1 88 ? -18.717 -1.074 29.136 1.00 92.94 88 ARG A N 1
ATOM 710 C CA . ARG A 1 88 ? -19.430 -1.403 27.893 1.00 92.94 88 ARG A CA 1
ATOM 711 C C . ARG A 1 88 ? -19.140 -0.438 26.749 1.00 92.94 88 ARG A C 1
ATOM 713 O O . ARG A 1 88 ? -19.081 -0.877 25.603 1.00 92.94 88 ARG A O 1
ATOM 720 N N . ILE A 1 89 ? -18.956 0.851 27.027 1.00 90.56 89 ILE A N 1
ATOM 721 C CA . ILE A 1 89 ? -18.571 1.832 26.004 1.00 90.56 89 ILE A CA 1
ATOM 722 C C . ILE A 1 89 ? -17.178 1.495 25.464 1.00 90.56 89 ILE A C 1
ATOM 724 O O . ILE A 1 89 ? -17.011 1.405 24.246 1.00 90.56 89 ILE A O 1
ATOM 728 N N . ILE A 1 90 ? -16.204 1.251 26.346 1.00 90.50 90 ILE A N 1
ATOM 729 C CA . ILE A 1 90 ? -14.838 0.884 25.943 1.00 90.50 90 ILE A CA 1
ATOM 730 C C . ILE A 1 90 ? -14.850 -0.386 25.088 1.00 90.50 90 ILE A C 1
ATOM 732 O O . ILE A 1 90 ? -14.225 -0.399 24.023 1.00 90.50 90 ILE A O 1
ATOM 736 N N . ASP A 1 91 ? -15.591 -1.416 25.500 1.00 93.75 91 ASP A N 1
ATOM 737 C CA . ASP A 1 91 ? -15.720 -2.672 24.753 1.00 93.75 91 ASP A CA 1
ATOM 738 C C . ASP A 1 91 ? -16.243 -2.437 23.332 1.00 93.75 91 ASP A C 1
ATOM 740 O O . ASP A 1 91 ? -15.645 -2.891 22.351 1.00 93.75 91 ASP A O 1
ATOM 744 N N . VAL A 1 92 ? -17.351 -1.699 23.202 1.00 96.12 92 VAL A N 1
ATOM 745 C CA . VAL A 1 92 ? -18.004 -1.454 21.909 1.00 96.12 92 VAL A CA 1
ATOM 746 C C . VAL A 1 92 ? -17.098 -0.658 20.975 1.00 96.12 92 VAL A C 1
ATOM 748 O O . VAL A 1 92 ? -16.950 -1.025 19.804 1.00 96.12 92 VAL A O 1
ATOM 751 N N . VAL A 1 93 ? -16.472 0.413 21.470 1.00 94.69 93 VAL A N 1
ATOM 752 C CA . VAL A 1 93 ? -15.599 1.251 20.638 1.00 94.69 93 VAL A CA 1
ATOM 753 C C . VAL A 1 93 ? -14.332 0.482 20.251 1.00 94.69 93 VAL A C 1
ATOM 755 O O . VAL A 1 93 ? -13.957 0.477 19.078 1.00 94.69 93 VAL A O 1
ATOM 758 N N . THR A 1 94 ? -13.721 -0.257 21.180 1.00 94.44 94 THR A N 1
ATOM 759 C CA . THR A 1 94 ? -12.539 -1.089 20.893 1.00 94.44 94 THR A CA 1
ATOM 760 C C . THR A 1 94 ? -12.848 -2.154 19.840 1.00 94.44 94 THR A C 1
ATOM 762 O O . THR A 1 94 ? -12.087 -2.330 18.883 1.00 94.44 94 THR A O 1
ATOM 765 N N . GLN A 1 95 ? -13.988 -2.837 19.966 1.00 96.94 95 GLN A N 1
ATOM 766 C CA . GLN A 1 95 ? -14.444 -3.825 18.987 1.00 96.94 95 GLN A CA 1
ATOM 767 C C . GLN A 1 95 ? -14.681 -3.185 17.612 1.00 96.94 95 GLN A C 1
ATOM 769 O O . GLN A 1 95 ? -14.332 -3.771 16.582 1.00 96.94 95 GLN A O 1
ATOM 774 N N . LEU A 1 96 ? -15.249 -1.975 17.577 1.00 97.69 96 LEU A N 1
ATOM 775 C CA . LEU A 1 96 ? -15.469 -1.232 16.339 1.00 97.69 96 LEU A CA 1
ATOM 776 C C . LEU A 1 96 ? -14.146 -0.913 15.634 1.00 97.69 96 LEU A C 1
ATOM 778 O O . LEU A 1 96 ? -14.041 -1.178 14.434 1.00 97.69 96 LEU A O 1
ATOM 782 N N . LEU A 1 97 ? -13.147 -0.395 16.354 1.00 97.38 97 LEU A N 1
ATOM 783 C CA . LEU A 1 97 ? -11.838 -0.071 15.776 1.00 97.38 97 LEU A CA 1
ATOM 784 C C . LEU A 1 97 ? -11.141 -1.311 15.216 1.00 97.38 97 LEU A C 1
ATOM 786 O O . LEU A 1 97 ? -10.722 -1.306 14.057 1.00 97.38 97 LEU A O 1
ATOM 790 N N . ARG A 1 98 ? -11.133 -2.411 15.979 1.00 96.94 98 ARG A N 1
ATOM 791 C CA . ARG A 1 98 ? -10.570 -3.694 15.528 1.00 96.94 98 ARG A CA 1
ATOM 792 C C . ARG A 1 98 ? -11.249 -4.213 14.265 1.00 96.94 98 ARG A C 1
ATOM 794 O O . ARG A 1 98 ? -10.576 -4.687 13.357 1.00 96.94 98 ARG A O 1
ATOM 801 N N . ARG A 1 99 ? -12.578 -4.096 14.172 1.00 98.25 99 ARG A N 1
ATOM 802 C CA . ARG A 1 99 ? -13.333 -4.523 12.983 1.00 98.25 99 ARG A CA 1
ATOM 803 C C . ARG A 1 99 ? -13.033 -3.656 11.757 1.00 98.25 99 ARG A C 1
ATOM 805 O O . ARG A 1 99 ? -13.142 -4.142 10.634 1.00 98.25 99 ARG A O 1
ATOM 812 N N . ARG A 1 100 ? -12.710 -2.373 11.946 1.00 98.19 100 ARG A N 1
ATOM 813 C CA . ARG A 1 100 ? -12.429 -1.442 10.841 1.00 98.19 100 ARG A CA 1
ATOM 814 C C . ARG A 1 100 ? -10.991 -1.520 10.338 1.00 98.19 100 ARG A C 1
ATOM 816 O O . ARG A 1 100 ? -10.785 -1.283 9.151 1.00 98.19 100 ARG A O 1
ATOM 823 N N . LEU A 1 101 ? -10.040 -1.921 11.180 1.00 98.00 101 LEU A N 1
ATOM 824 C CA . LEU A 1 101 ? -8.621 -1.989 10.827 1.00 98.00 101 LEU A CA 1
ATOM 825 C C . LEU A 1 101 ? -8.330 -2.791 9.532 1.00 98.00 101 LEU A C 1
ATOM 827 O O . LEU A 1 101 ? -7.697 -2.226 8.640 1.00 98.00 101 LEU A O 1
ATOM 831 N N . PRO A 1 102 ? -8.835 -4.029 9.330 1.00 98.38 102 PRO A N 1
ATOM 832 C CA . PRO A 1 102 ? -8.553 -4.785 8.105 1.00 98.38 102 PRO A CA 1
ATOM 833 C C . PRO A 1 102 ? -9.095 -4.120 6.835 1.00 98.38 102 PRO A C 1
ATOM 835 O O . PRO A 1 102 ? -8.462 -4.178 5.785 1.00 98.38 102 PRO A O 1
ATOM 838 N N . ALA A 1 103 ? -10.257 -3.464 6.923 1.00 98.50 103 ALA A N 1
ATOM 839 C CA . ALA A 1 103 ? -10.849 -2.763 5.785 1.00 98.50 103 ALA A CA 1
ATOM 840 C C . ALA A 1 103 ? -10.007 -1.543 5.379 1.00 98.50 103 ALA A C 1
ATOM 842 O O . ALA A 1 103 ? -9.810 -1.300 4.190 1.00 98.50 103 ALA A O 1
ATOM 843 N N . THR A 1 104 ? -9.470 -0.810 6.358 1.00 98.69 104 THR A N 1
ATOM 844 C CA . THR A 1 104 ? -8.561 0.314 6.105 1.00 98.69 104 THR A CA 1
ATOM 845 C C . THR A 1 104 ? -7.237 -0.160 5.512 1.00 98.69 104 THR A C 1
ATOM 847 O O . THR A 1 104 ? -6.793 0.413 4.519 1.00 98.69 104 THR A O 1
ATOM 850 N N . ASN A 1 105 ? -6.647 -1.238 6.044 1.00 98.50 105 ASN A N 1
ATOM 851 C CA . ASN A 1 105 ? -5.448 -1.847 5.456 1.00 98.50 105 ASN A CA 1
ATOM 852 C C . ASN A 1 105 ? -5.695 -2.220 3.995 1.00 98.50 105 ASN A C 1
ATOM 854 O O . ASN A 1 105 ? -4.907 -1.855 3.125 1.00 98.50 105 ASN A O 1
ATOM 858 N N . LYS A 1 106 ? -6.846 -2.842 3.704 1.00 98.75 106 LYS A N 1
ATOM 859 C CA . LYS A 1 106 ? -7.180 -3.219 2.334 1.00 98.75 106 LYS A CA 1
ATOM 860 C C . LYS A 1 106 ? -7.310 -2.015 1.403 1.00 98.75 106 LYS A C 1
ATOM 862 O O . LYS A 1 106 ? -6.893 -2.081 0.251 1.00 98.75 106 LYS A O 1
ATOM 867 N N . MET A 1 107 ? -7.872 -0.913 1.894 1.00 98.75 107 MET A N 1
ATOM 868 C CA . MET A 1 107 ? -7.947 0.329 1.129 1.00 98.75 107 MET A CA 1
ATOM 869 C C . MET A 1 107 ? -6.550 0.878 0.811 1.00 98.75 107 MET A C 1
ATOM 871 O O . MET A 1 107 ? -6.301 1.262 -0.327 1.00 98.75 107 MET A O 1
ATOM 875 N N . VAL A 1 108 ? -5.630 0.877 1.778 1.00 98.56 108 VAL A N 1
ATOM 876 C CA . VAL A 1 108 ? -4.246 1.338 1.570 1.00 98.56 108 VAL A CA 1
ATOM 877 C C . VAL A 1 108 ? -3.497 0.448 0.575 1.00 98.56 108 VAL A C 1
ATOM 879 O O . VAL A 1 108 ? -2.875 0.975 -0.345 1.00 98.56 108 VAL A O 1
ATOM 882 N N . GLU A 1 109 ? -3.615 -0.877 0.689 1.00 98.56 109 GLU A N 1
ATOM 883 C CA . GLU A 1 109 ? -3.076 -1.821 -0.306 1.00 98.56 109 GLU A CA 1
ATOM 884 C C . GLU A 1 109 ? -3.617 -1.522 -1.710 1.00 98.56 109 GLU A C 1
ATOM 886 O O . GLU A 1 109 ? -2.863 -1.470 -2.681 1.00 98.56 109 GLU A O 1
ATOM 891 N N . ASN A 1 110 ? -4.929 -1.287 -1.825 1.00 98.69 110 ASN A N 1
ATOM 892 C CA . ASN A 1 110 ? -5.566 -0.986 -3.103 1.00 98.69 110 ASN A CA 1
ATOM 893 C C . ASN A 1 110 ? -5.071 0.343 -3.691 1.00 98.69 110 ASN A C 1
ATOM 895 O O . ASN A 1 110 ? -4.868 0.418 -4.899 1.00 98.69 110 ASN A O 1
ATOM 899 N N . LEU A 1 111 ? -4.846 1.372 -2.867 1.00 98.69 111 LEU A N 1
ATOM 900 C CA . LEU A 1 111 ? -4.272 2.641 -3.323 1.00 98.69 111 LEU A CA 1
ATOM 901 C C . LEU A 1 111 ? -2.878 2.430 -3.920 1.00 98.69 111 LEU A C 1
ATOM 903 O O . LEU A 1 111 ? -2.614 2.887 -5.027 1.00 98.69 111 LEU A O 1
ATOM 907 N N . VAL A 1 112 ? -2.013 1.666 -3.249 1.00 98.31 112 VAL A N 1
ATOM 908 C CA . VAL A 1 112 ? -0.692 1.329 -3.803 1.00 98.31 112 VAL A CA 1
ATOM 909 C C . VAL A 1 112 ? -0.829 0.495 -5.080 1.00 98.31 112 VAL A C 1
ATOM 911 O O . VAL A 1 112 ? -0.110 0.728 -6.051 1.00 98.31 112 VAL A O 1
ATOM 914 N N . ALA A 1 113 ? -1.768 -0.452 -5.123 1.00 98.38 113 ALA A N 1
ATOM 915 C CA . ALA A 1 113 ? -2.016 -1.269 -6.308 1.00 98.38 113 ALA A CA 1
ATOM 916 C C . ALA A 1 113 ? -2.477 -0.436 -7.517 1.00 98.38 113 ALA A C 1
ATOM 918 O O . ALA A 1 113 ? -2.055 -0.727 -8.637 1.00 98.38 113 ALA A O 1
ATOM 919 N N . ILE A 1 114 ? -3.284 0.608 -7.303 1.00 98.56 114 ILE A N 1
ATOM 920 C CA . ILE A 1 114 ? -3.703 1.554 -8.350 1.00 98.56 114 ILE A CA 1
ATOM 921 C C . ILE A 1 114 ? -2.482 2.274 -8.933 1.00 98.56 114 ILE A C 1
ATOM 923 O O . ILE A 1 114 ? -2.300 2.265 -10.150 1.00 98.56 114 ILE A O 1
ATOM 927 N N . GLU A 1 115 ? -1.600 2.801 -8.080 1.00 97.94 115 GLU A N 1
ATOM 928 C CA . GLU A 1 115 ? -0.366 3.472 -8.522 1.00 97.94 115 GLU A CA 1
ATOM 929 C C . GLU A 1 115 ? 0.591 2.520 -9.266 1.00 97.94 115 GLU A C 1
ATOM 931 O O . GLU A 1 115 ? 1.359 2.926 -10.139 1.00 97.94 115 GLU A O 1
ATOM 936 N N . LEU A 1 116 ? 0.551 1.221 -8.955 1.00 98.00 116 LEU A N 1
ATOM 937 C CA . LEU A 1 116 ? 1.334 0.199 -9.655 1.00 98.00 116 LEU A CA 1
ATOM 938 C C . LEU A 1 116 ? 0.697 -0.279 -10.962 1.00 98.00 116 LEU A C 1
ATOM 940 O O . LEU A 1 116 ? 1.409 -0.839 -11.803 1.00 98.00 116 LEU A O 1
ATOM 944 N N . ALA A 1 117 ? -0.612 -0.103 -11.136 1.00 97.81 117 ALA A N 1
ATOM 945 C CA . ALA A 1 117 ? -1.332 -0.583 -12.310 1.00 97.81 117 ALA A CA 1
ATOM 946 C C . ALA A 1 117 ? -0.982 0.234 -13.559 1.00 97.81 117 ALA A C 1
ATOM 948 O O . ALA A 1 117 ? -0.840 -0.335 -14.643 1.00 97.81 117 ALA A O 1
ATOM 949 N N . TYR A 1 118 ? -0.787 1.546 -13.411 1.00 97.19 118 TYR A N 1
ATOM 950 C CA . TYR A 1 118 ? -0.536 2.440 -14.536 1.00 97.19 118 TYR A CA 1
ATOM 951 C C . TYR A 1 118 ? 0.371 3.612 -14.160 1.00 97.19 118 TYR A C 1
ATOM 953 O O . TYR A 1 118 ? 0.147 4.287 -13.162 1.00 97.19 118 TYR A O 1
ATOM 961 N N . ILE A 1 119 ? 1.370 3.886 -15.005 1.00 96.19 119 ILE A N 1
ATOM 962 C CA . ILE A 1 119 ? 2.253 5.046 -14.863 1.00 96.19 119 ILE A CA 1
ATOM 963 C C . ILE A 1 119 ? 1.835 6.111 -15.874 1.00 96.19 119 ILE A C 1
ATOM 965 O O . ILE A 1 119 ? 1.998 5.940 -17.081 1.00 96.19 119 ILE A O 1
ATOM 969 N N . ASN A 1 120 ? 1.317 7.236 -15.383 1.00 95.12 120 ASN A N 1
ATOM 970 C CA . ASN A 1 120 ? 0.879 8.332 -16.240 1.00 95.12 120 ASN A CA 1
ATOM 971 C C . ASN A 1 120 ? 2.046 9.246 -16.646 1.00 95.12 120 ASN A C 1
ATOM 973 O O . ASN A 1 120 ? 2.316 10.259 -16.001 1.00 95.12 120 ASN A O 1
ATOM 977 N N . THR A 1 121 ? 2.699 8.942 -17.765 1.00 92.50 121 THR A N 1
ATOM 978 C CA . THR A 1 121 ? 3.759 9.801 -18.325 1.00 92.50 121 THR A CA 1
ATOM 979 C C . THR A 1 121 ? 3.234 11.135 -18.862 1.00 92.50 121 THR A C 1
ATOM 981 O O . THR A 1 121 ? 4.010 12.069 -19.029 1.00 92.50 121 THR A O 1
ATOM 984 N N . LYS A 1 122 ? 1.917 11.271 -19.078 1.00 92.44 122 LYS A N 1
ATOM 985 C CA . LYS A 1 122 ? 1.253 12.519 -19.498 1.00 9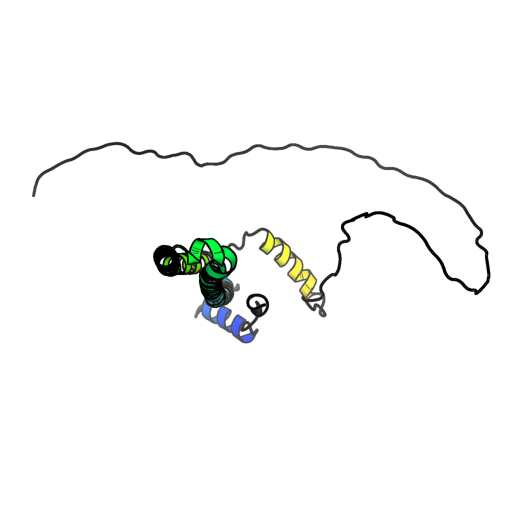2.44 122 LYS A CA 1
ATOM 986 C C . LYS A 1 122 ? 0.889 13.443 -18.339 1.00 92.44 122 LYS A C 1
ATOM 988 O O . LYS A 1 122 ? 0.271 14.480 -18.564 1.00 92.44 122 LYS A O 1
ATOM 993 N N . HIS A 1 123 ? 1.266 13.097 -17.109 1.00 94.25 123 HIS A N 1
ATOM 994 C CA . HIS A 1 123 ? 1.027 13.959 -15.961 1.00 94.25 123 HIS A CA 1
ATOM 995 C C . HIS A 1 123 ? 1.706 15.333 -16.165 1.00 94.25 123 HIS A C 1
ATOM 997 O O . HIS A 1 123 ? 2.870 15.377 -16.585 1.00 94.25 123 HIS A O 1
ATOM 1003 N N . PRO A 1 124 ? 1.022 16.460 -15.878 1.00 90.69 124 PRO A N 1
ATOM 1004 C CA . PRO A 1 124 ? 1.558 17.799 -16.134 1.00 90.69 124 PRO A CA 1
ATOM 1005 C C . PRO A 1 124 ? 2.865 18.067 -15.385 1.00 90.69 124 PRO A C 1
ATOM 1007 O O . PRO A 1 124 ? 3.743 18.750 -15.907 1.00 90.69 124 PRO A O 1
ATOM 1010 N N . ASP A 1 125 ? 3.027 17.503 -14.189 1.00 89.88 125 ASP A N 1
ATOM 1011 C CA . ASP A 1 125 ? 4.252 17.701 -13.409 1.00 89.88 125 ASP A CA 1
ATOM 1012 C C . ASP A 1 125 ? 5.431 16.880 -13.944 1.00 89.88 125 ASP A C 1
ATOM 1014 O O . ASP A 1 125 ? 6.568 17.335 -13.873 1.00 89.88 125 ASP A O 1
ATOM 1018 N N . PHE A 1 126 ? 5.168 15.743 -14.602 1.00 88.31 126 PHE A N 1
ATOM 1019 C CA . PHE A 1 126 ? 6.221 14.952 -15.244 1.00 88.31 126 PHE A CA 1
ATOM 1020 C C . PHE A 1 126 ? 6.878 15.727 -16.393 1.00 88.31 126 PHE A C 1
ATOM 1022 O O . PHE A 1 126 ? 8.099 15.750 -16.515 1.00 88.31 126 PHE A O 1
ATOM 1029 N N . HIS A 1 127 ? 6.078 16.421 -17.208 1.00 82.62 127 HIS A N 1
ATOM 1030 C CA . HIS A 1 127 ? 6.585 17.198 -18.341 1.00 82.62 127 HIS A CA 1
ATOM 1031 C C . HIS A 1 127 ? 7.377 18.429 -17.899 1.00 82.62 127 HIS A C 1
ATOM 1033 O O . HIS A 1 127 ? 8.455 18.680 -18.433 1.00 82.62 127 HIS A O 1
ATOM 1039 N N . LYS A 1 128 ? 6.875 19.171 -16.902 1.00 78.88 128 LYS A N 1
ATOM 1040 C CA . LYS A 1 128 ? 7.569 20.354 -16.371 1.00 78.88 128 LYS A CA 1
ATOM 1041 C C . LYS A 1 128 ? 8.970 20.002 -15.882 1.00 78.88 128 LYS A C 1
ATOM 1043 O O . LYS A 1 128 ? 9.917 20.707 -16.209 1.00 78.88 128 LYS A O 1
ATOM 1048 N N . GLU A 1 129 ? 9.107 18.915 -15.126 1.00 76.06 129 GLU A N 1
ATOM 1049 C CA . GLU A 1 129 ? 10.399 18.498 -14.579 1.00 76.06 129 GLU A CA 1
ATOM 1050 C C . GLU A 1 129 ? 11.304 17.868 -15.643 1.00 76.06 129 GLU A C 1
ATOM 1052 O O . GLU A 1 129 ? 12.488 18.200 -15.710 1.00 76.06 129 GLU A O 1
ATOM 1057 N N . ALA A 1 130 ? 10.760 17.028 -16.531 1.00 77.81 130 ALA A N 1
ATOM 1058 C CA . ALA A 1 130 ? 11.529 16.406 -17.608 1.00 77.81 130 ALA A CA 1
ATOM 1059 C C . ALA A 1 130 ? 12.140 17.440 -18.569 1.00 77.81 130 ALA A C 1
ATOM 1061 O O . ALA A 1 130 ? 13.284 17.277 -18.996 1.00 77.81 130 ALA A O 1
ATOM 1062 N N . SER A 1 131 ? 11.427 18.531 -18.866 1.00 74.88 131 SER A N 1
ATOM 1063 C CA . SER A 1 131 ? 11.945 19.624 -19.700 1.00 74.88 131 SER A CA 1
ATOM 1064 C C . SER A 1 131 ? 13.126 20.371 -19.073 1.00 74.88 131 SER A C 1
ATOM 1066 O O . SER A 1 131 ? 13.905 20.980 -19.803 1.00 74.88 131 SER A O 1
ATOM 1068 N N . LEU A 1 132 ? 13.299 20.310 -17.749 1.00 76.44 132 LEU A N 1
ATOM 1069 C CA . LEU A 1 132 ? 14.423 20.940 -17.048 1.00 76.44 132 LEU A CA 1
ATOM 1070 C C . LEU A 1 132 ? 15.675 20.050 -17.031 1.00 76.44 132 LEU A C 1
ATOM 1072 O O . LEU A 1 132 ? 16.787 20.558 -16.886 1.00 76.44 132 LEU A O 1
ATOM 1076 N N . VAL A 1 133 ? 15.529 18.733 -17.218 1.00 78.19 133 VAL A N 1
ATOM 1077 C CA . VAL A 1 133 ? 16.639 17.763 -17.150 1.00 78.19 133 VAL A CA 1
ATOM 1078 C C . VAL A 1 133 ? 17.790 18.082 -18.120 1.00 78.19 133 VAL A C 1
ATOM 1080 O O . VAL A 1 133 ? 18.938 18.047 -17.674 1.00 78.19 133 VAL A O 1
ATOM 1083 N N . PRO A 1 134 ? 17.564 18.445 -19.401 1.00 74.94 134 PRO A N 1
ATOM 1084 C CA . PRO A 1 134 ? 18.656 18.812 -20.308 1.00 74.94 134 PRO A CA 1
ATOM 1085 C C . PRO A 1 134 ? 19.477 20.010 -19.809 1.00 74.94 134 PRO A C 1
ATOM 1087 O O . PRO A 1 134 ? 20.703 20.004 -19.900 1.00 74.94 134 PRO A O 1
ATOM 1090 N N . SER A 1 135 ? 18.820 21.016 -19.222 1.00 74.38 135 SER A N 1
ATOM 1091 C CA . SER A 1 135 ? 19.489 22.187 -18.643 1.00 74.38 135 SER A CA 1
ATOM 1092 C C . SER A 1 135 ? 20.295 21.835 -17.390 1.00 74.38 135 SER A C 1
ATOM 1094 O O . SER A 1 135 ? 21.360 22.408 -17.166 1.00 74.38 135 SER A O 1
ATOM 1096 N N . LEU A 1 136 ? 19.824 20.868 -16.596 1.00 65.50 136 LEU A N 1
ATOM 1097 C CA . LEU A 1 136 ? 20.519 20.381 -15.401 1.00 65.50 136 LEU A CA 1
ATOM 1098 C C . LEU A 1 136 ? 21.740 19.515 -15.742 1.00 65.50 136 LEU A C 1
ATOM 1100 O O . LEU A 1 136 ? 22.760 19.612 -15.068 1.00 65.50 136 LEU A O 1
ATOM 1104 N N . LEU A 1 137 ? 21.674 18.706 -16.804 1.00 66.38 137 LEU A N 1
ATOM 1105 C CA . LEU A 1 137 ? 22.793 17.863 -17.248 1.00 66.38 137 LEU A CA 1
ATOM 1106 C C . LEU A 1 137 ? 23.973 18.678 -17.802 1.00 66.38 137 LEU A C 1
ATOM 1108 O O . LEU A 1 137 ? 25.121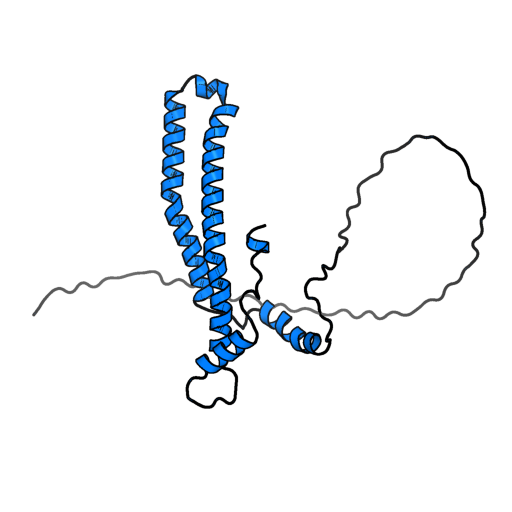 18.249 -17.680 1.00 66.38 137 LEU A O 1
ATOM 1112 N N . ASN A 1 138 ? 23.707 19.862 -18.363 1.00 67.69 138 ASN A N 1
ATOM 1113 C CA . ASN A 1 138 ? 24.752 20.773 -18.838 1.00 67.69 138 ASN A CA 1
ATOM 1114 C C . ASN A 1 138 ? 25.490 21.496 -17.699 1.00 67.69 138 ASN A C 1
ATOM 1116 O O . ASN A 1 138 ? 26.605 21.972 -17.907 1.00 67.69 138 ASN A O 1
ATOM 1120 N N . ASN A 1 139 ? 24.907 21.565 -16.500 1.00 55.19 139 ASN A N 1
ATOM 1121 C CA . ASN A 1 139 ? 25.501 22.230 -15.346 1.00 55.19 139 ASN A CA 1
ATOM 1122 C C . ASN A 1 139 ? 26.044 21.160 -14.383 1.00 55.19 139 ASN A C 1
ATOM 1124 O O . ASN A 1 139 ? 25.331 20.673 -13.512 1.00 55.19 139 ASN A O 1
ATOM 1128 N N . GLN A 1 140 ? 27.315 20.769 -14.534 1.00 51.59 140 GLN A N 1
ATOM 1129 C CA . GLN A 1 140 ? 27.936 19.634 -13.818 1.00 51.59 140 GLN A CA 1
ATOM 1130 C C . GLN A 1 140 ? 28.006 19.744 -12.270 1.00 51.59 140 GLN A C 1
ATOM 1132 O O . GLN A 1 140 ? 28.608 18.884 -11.636 1.00 51.59 140 GLN A O 1
ATOM 1137 N N . ASN A 1 141 ? 27.368 20.734 -11.636 1.00 50.72 141 ASN A N 1
ATOM 1138 C CA . ASN A 1 141 ? 27.382 20.965 -10.184 1.00 50.72 141 ASN A CA 1
ATOM 1139 C C . ASN A 1 141 ? 25.967 21.128 -9.589 1.00 50.72 141 ASN A C 1
ATOM 1141 O O . ASN A 1 141 ? 25.709 22.084 -8.857 1.00 50.72 141 ASN A O 1
ATOM 1145 N N . PHE A 1 142 ? 25.023 20.241 -9.913 1.00 51.72 142 PHE A N 1
ATOM 1146 C CA . PHE A 1 142 ? 23.680 20.300 -9.326 1.00 51.72 142 PHE A CA 1
ATOM 1147 C C . PHE A 1 142 ? 23.550 19.402 -8.087 1.00 51.72 142 PHE A C 1
ATOM 1149 O O . PHE A 1 142 ? 23.553 18.176 -8.197 1.00 51.72 142 PHE A O 1
ATOM 1156 N N . ASP A 1 143 ? 23.394 20.029 -6.917 1.00 52.53 143 ASP A N 1
ATOM 1157 C CA . ASP A 1 143 ? 22.892 19.391 -5.697 1.00 52.53 143 ASP A CA 1
ATOM 1158 C C . ASP A 1 143 ? 21.374 19.671 -5.585 1.00 52.53 143 ASP A C 1
ATOM 1160 O O . ASP A 1 143 ? 20.979 20.819 -5.335 1.00 52.53 143 ASP A O 1
ATOM 1164 N N . PRO A 1 144 ? 20.499 18.666 -5.798 1.00 51.03 144 PRO A N 1
ATOM 1165 C CA . PRO A 1 144 ? 19.045 18.851 -5.851 1.00 51.03 144 PRO A CA 1
ATOM 1166 C C . PRO A 1 144 ? 18.405 19.275 -4.518 1.00 51.03 144 PRO A C 1
ATOM 1168 O O . PRO A 1 144 ? 17.196 19.500 -4.473 1.00 51.03 144 PRO A O 1
ATOM 1171 N N . TYR A 1 145 ? 19.178 19.396 -3.431 1.00 53.31 145 TYR A N 1
ATOM 1172 C CA . TYR A 1 145 ? 18.662 19.651 -2.082 1.00 53.31 145 TYR A CA 1
ATOM 1173 C C . TYR A 1 145 ? 18.951 21.046 -1.509 1.00 53.31 145 TYR A C 1
ATOM 1175 O O . TYR A 1 145 ? 18.713 21.275 -0.317 1.00 53.31 145 TYR A O 1
ATOM 1183 N N . SER A 1 146 ? 19.386 22.020 -2.317 1.00 47.44 146 SER A N 1
ATOM 1184 C CA . SER A 1 146 ? 19.471 23.411 -1.845 1.00 47.44 146 SER A CA 1
ATOM 1185 C C . SER A 1 146 ? 18.065 24.003 -1.631 1.00 47.44 146 SER A C 1
ATOM 1187 O O . SER A 1 146 ? 17.400 24.511 -2.529 1.00 47.44 146 SER A O 1
ATOM 1189 N N . LYS A 1 147 ? 17.564 23.895 -0.395 1.00 46.06 147 LYS A N 1
ATOM 1190 C CA . LYS A 1 147 ? 16.278 24.457 0.037 1.00 46.06 147 LYS A CA 1
ATOM 1191 C C . LYS A 1 147 ? 16.277 25.975 -0.151 1.00 46.06 147 LYS A C 1
ATOM 1193 O O . LYS A 1 147 ? 16.839 26.710 0.665 1.00 46.06 147 LYS A O 1
ATOM 1198 N N . GLN A 1 148 ? 15.590 26.453 -1.186 1.00 45.78 148 GLN A N 1
ATOM 1199 C CA . GLN A 1 148 ? 15.337 27.875 -1.383 1.00 45.78 148 GLN A CA 1
ATOM 1200 C C . GLN A 1 148 ? 14.389 28.376 -0.289 1.00 45.78 148 GLN A C 1
ATOM 1202 O O . GLN A 1 148 ? 13.180 28.148 -0.275 1.00 45.78 148 GLN A O 1
ATOM 1207 N N . THR A 1 149 ? 15.002 29.006 0.701 1.00 41.19 149 THR A N 1
ATOM 1208 C CA . THR A 1 149 ? 14.361 29.521 1.898 1.00 41.19 149 THR A CA 1
ATOM 1209 C C . THR A 1 149 ? 13.668 30.849 1.559 1.00 41.19 149 THR A C 1
ATOM 1211 O O . THR A 1 149 ? 14.317 31.784 1.110 1.00 41.19 149 THR A O 1
ATOM 1214 N N . ARG A 1 150 ? 12.352 30.901 1.842 1.00 38.66 150 ARG A N 1
ATOM 1215 C CA . ARG A 1 150 ? 11.468 32.078 2.059 1.00 38.66 150 ARG A CA 1
ATOM 1216 C C . ARG A 1 150 ? 10.947 32.839 0.823 1.00 38.66 150 ARG A C 1
ATOM 1218 O O . ARG A 1 150 ? 11.516 33.835 0.396 1.00 38.66 150 ARG A O 1
ATOM 1225 N N . ARG A 1 151 ? 9.720 32.500 0.392 1.00 36.66 151 ARG A N 1
ATOM 1226 C CA . ARG A 1 151 ? 8.772 33.505 -0.133 1.00 36.66 151 ARG A CA 1
ATOM 1227 C C . ARG A 1 151 ? 8.126 34.228 1.051 1.00 36.66 151 ARG A C 1
ATOM 1229 O O . ARG A 1 151 ? 7.429 33.612 1.856 1.00 36.66 151 ARG A O 1
ATOM 1236 N N . ASN A 1 152 ? 8.397 35.524 1.162 1.00 34.50 152 ASN A N 1
ATOM 1237 C CA . ASN A 1 152 ? 7.836 36.422 2.164 1.00 34.50 152 ASN A CA 1
ATOM 1238 C C . ASN A 1 152 ? 6.377 36.744 1.785 1.00 34.50 152 ASN A C 1
ATOM 1240 O O . ASN A 1 152 ? 6.128 37.593 0.935 1.00 34.50 152 ASN A O 1
ATOM 1244 N N . PHE A 1 153 ? 5.410 36.059 2.399 1.00 35.09 153 PHE A N 1
ATOM 1245 C CA . PHE A 1 153 ? 4.026 36.532 2.441 1.00 35.09 153 PHE A CA 1
ATOM 1246 C C . PHE A 1 153 ? 3.879 37.484 3.625 1.00 35.09 153 PHE A C 1
ATOM 1248 O O . PHE A 1 153 ? 4.190 37.134 4.764 1.00 35.09 153 PHE A O 1
ATOM 1255 N N . GLY A 1 154 ? 3.433 38.704 3.330 1.00 41.00 154 GLY A N 1
ATOM 1256 C CA . GLY A 1 154 ? 3.235 39.757 4.309 1.00 41.00 154 GLY A CA 1
ATOM 1257 C C . GLY A 1 154 ? 2.296 39.340 5.437 1.00 41.00 154 GLY A C 1
ATOM 1258 O O . GLY A 1 154 ? 1.199 38.836 5.208 1.00 41.00 154 GLY A O 1
ATOM 1259 N N . ARG A 1 155 ? 2.717 39.629 6.668 1.00 35.97 155 ARG A N 1
ATOM 1260 C CA . ARG A 1 155 ? 1.818 39.863 7.796 1.00 35.97 155 ARG A CA 1
ATOM 1261 C C . ARG A 1 155 ? 2.329 41.066 8.574 1.00 35.97 155 ARG A C 1
ATOM 1263 O O . ARG A 1 155 ? 3.309 40.987 9.305 1.00 35.97 155 ARG A O 1
ATOM 1270 N N . ARG A 1 156 ? 1.645 42.190 8.367 1.00 34.50 156 ARG A N 1
ATOM 1271 C CA . ARG A 1 156 ? 1.610 43.327 9.288 1.00 34.50 156 ARG A CA 1
ATOM 1272 C C . ARG A 1 156 ? 0.897 42.863 10.561 1.00 34.50 156 ARG A C 1
ATOM 1274 O O . ARG A 1 156 ? -0.187 42.292 10.468 1.00 34.50 156 ARG A O 1
ATOM 1281 N N . ALA A 1 157 ? 1.485 43.134 11.718 1.00 36.69 157 ALA A N 1
ATOM 1282 C CA . ALA A 1 157 ? 0.838 43.062 13.025 1.00 36.69 157 ALA A CA 1
ATOM 1283 C C . ALA A 1 157 ? 1.416 44.181 13.923 1.00 36.69 157 ALA A C 1
ATOM 1285 O O . ALA A 1 157 ? 2.505 44.673 13.624 1.00 36.69 157 ALA A O 1
ATOM 1286 N N . PRO A 1 158 ? 0.663 44.658 14.930 1.00 40.62 158 PRO A N 1
ATOM 1287 C CA . PRO A 1 158 ? 0.609 46.074 15.287 1.00 40.62 158 PRO A CA 1
ATOM 1288 C C . PRO A 1 158 ? 1.459 46.485 16.500 1.00 40.62 158 PRO A C 1
ATOM 1290 O O . PRO A 1 158 ? 1.860 45.666 17.320 1.00 40.62 158 PRO A O 1
ATOM 1293 N N . ASN A 1 159 ? 1.677 47.802 16.590 1.00 33.59 159 ASN A N 1
ATOM 1294 C CA . ASN A 1 159 ? 2.322 48.538 17.679 1.00 33.59 159 ASN A CA 1
ATOM 1295 C C . ASN A 1 159 ? 1.711 48.273 19.065 1.00 33.59 159 ASN A C 1
ATOM 1297 O O . ASN A 1 159 ? 0.490 48.249 19.221 1.00 33.59 159 ASN A O 1
ATOM 1301 N N . SER A 1 160 ? 2.570 48.260 20.086 1.00 34.38 160 SER A N 1
ATOM 1302 C CA . SER A 1 160 ? 2.284 48.744 21.447 1.00 34.38 160 SER A CA 1
ATOM 1303 C C . SER A 1 160 ? 3.590 49.197 22.137 1.00 34.38 160 SER A C 1
ATOM 1305 O O . SER A 1 160 ? 4.662 48.776 21.699 1.00 34.38 160 SER A O 1
ATOM 1307 N N . PRO A 1 161 ? 3.529 50.118 23.121 1.00 41.91 161 PRO A N 1
ATOM 1308 C CA . PRO A 1 161 ? 4.534 51.176 23.293 1.00 41.91 161 PRO A CA 1
ATOM 1309 C C . PRO A 1 161 ? 5.393 51.072 24.573 1.00 41.91 161 PRO A C 1
ATOM 1311 O O . PRO A 1 161 ? 4.982 50.414 25.520 1.00 41.91 161 PRO A O 1
ATOM 1314 N N . SER A 1 162 ? 6.504 51.840 24.595 1.00 31.48 162 SER A N 1
ATOM 1315 C CA . SER A 1 162 ? 7.198 52.486 25.752 1.00 31.48 162 SER A CA 1
ATOM 1316 C C . SER A 1 162 ? 7.601 51.594 26.949 1.00 31.48 162 SER A C 1
ATOM 1318 O O . SER A 1 162 ? 6.760 50.942 27.547 1.00 31.48 162 SER A O 1
ATOM 1320 N N . ASN A 1 163 ? 8.841 51.581 27.457 1.00 36.19 163 ASN A N 1
ATOM 1321 C CA . ASN A 1 163 ? 9.570 52.716 28.056 1.00 36.19 163 ASN A CA 1
ATOM 1322 C C . ASN A 1 163 ? 11.024 52.286 28.472 1.00 36.19 163 ASN A C 1
ATOM 1324 O O . ASN A 1 163 ? 11.410 51.171 28.124 1.00 36.19 163 ASN A O 1
ATOM 1328 N N . PRO A 1 164 ? 11.859 53.126 29.129 1.00 45.66 164 PRO A N 1
ATOM 1329 C CA . PRO A 1 164 ? 13.198 53.507 28.664 1.00 45.66 164 PRO A CA 1
ATOM 1330 C C . PRO A 1 164 ? 14.357 52.932 29.505 1.00 45.66 164 PRO A C 1
ATOM 1332 O O . PRO A 1 164 ? 14.142 52.529 30.637 1.00 45.66 164 PRO A O 1
ATOM 1335 N N . ASP A 1 165 ? 15.578 52.959 28.959 1.00 33.41 165 ASP A N 1
ATOM 1336 C CA . ASP A 1 165 ? 16.809 53.340 29.676 1.00 33.41 165 ASP A CA 1
ATOM 1337 C C . ASP A 1 165 ? 17.982 53.476 28.672 1.00 33.41 165 ASP A C 1
ATOM 1339 O O . ASP A 1 165 ? 18.314 52.557 27.924 1.00 33.41 165 ASP A O 1
ATOM 1343 N N . GLU A 1 166 ? 18.548 54.684 28.616 1.00 31.00 166 GLU A N 1
ATOM 1344 C CA . GLU A 1 166 ? 19.749 55.125 27.869 1.00 31.00 166 GLU A CA 1
ATOM 1345 C C . GLU A 1 166 ? 21.050 54.692 28.622 1.00 31.00 166 GLU A C 1
ATOM 1347 O O . GLU A 1 166 ? 20.897 54.209 29.746 1.00 31.00 166 GLU A O 1
ATOM 1352 N N . PRO A 1 167 ? 22.322 54.879 28.145 1.00 42.56 167 PRO A N 1
ATOM 1353 C CA 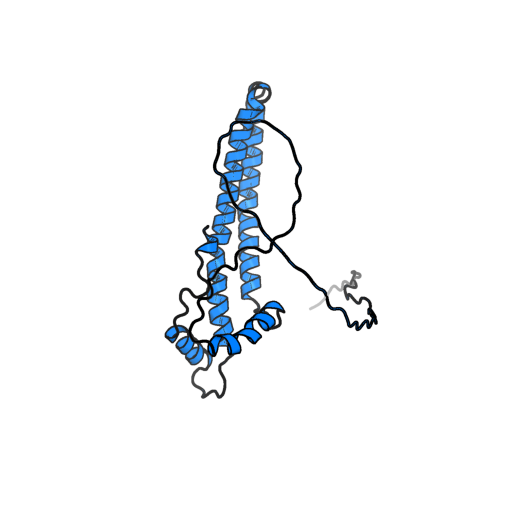. PRO A 1 167 ? 22.795 56.007 27.325 1.00 42.56 167 PRO A CA 1
ATOM 1354 C C . PRO A 1 167 ? 23.892 55.780 26.245 1.00 42.56 167 PRO A C 1
ATOM 1356 O O . PRO A 1 167 ? 24.725 54.879 26.313 1.00 42.56 167 PRO A O 1
ATOM 1359 N N . TYR A 1 168 ? 23.932 56.747 25.315 1.00 26.03 168 TYR A N 1
ATOM 1360 C CA . TYR A 1 168 ? 25.095 57.359 24.635 1.00 26.03 168 TYR A CA 1
ATOM 1361 C C . TYR A 1 168 ? 26.065 56.528 23.764 1.00 26.03 168 TYR A C 1
ATOM 1363 O O . TYR A 1 168 ? 26.989 55.884 24.260 1.00 26.03 168 TYR A O 1
ATOM 1371 N N . ARG A 1 169 ? 26.053 56.826 22.448 1.00 28.97 169 ARG A N 1
ATOM 1372 C CA . ARG A 1 169 ? 27.239 57.386 21.754 1.00 28.97 169 ARG A CA 1
ATOM 1373 C C . ARG A 1 169 ? 26.877 58.124 20.451 1.00 28.97 169 ARG A C 1
ATOM 1375 O O . ARG A 1 169 ? 26.361 57.533 19.509 1.00 28.97 169 ARG A O 1
ATOM 1382 N N . SER A 1 170 ? 27.215 59.412 20.409 1.00 30.00 170 SER A N 1
ATOM 1383 C CA . SER A 1 170 ? 27.331 60.301 19.235 1.00 30.00 170 SER A CA 1
ATOM 1384 C C . SER A 1 170 ? 28.259 59.676 18.163 1.00 30.00 170 SER A C 1
ATOM 1386 O O . SER A 1 170 ? 29.129 58.883 18.508 1.00 30.00 170 SER A O 1
ATOM 1388 N N . SER A 1 171 ? 28.207 59.947 16.854 1.00 29.17 171 SER A N 1
ATOM 1389 C CA . SER A 1 171 ? 28.031 61.217 16.132 1.00 29.17 171 SER A CA 1
ATOM 1390 C C . SER A 1 171 ? 28.075 60.963 14.604 1.00 29.17 171 SER A C 1
ATOM 1392 O O . SER A 1 171 ? 28.615 59.949 14.170 1.00 29.17 171 SER A O 1
ATOM 1394 N N . SER A 1 172 ? 27.635 61.967 13.827 1.00 29.59 172 SER A N 1
ATOM 1395 C CA . SER A 1 172 ? 27.878 62.255 12.389 1.00 29.59 172 SER A CA 1
ATOM 1396 C C . SER A 1 172 ? 26.808 61.873 11.341 1.00 29.59 172 SER A C 1
ATOM 1398 O O . SER A 1 172 ? 26.871 60.870 10.640 1.00 29.59 172 SER A O 1
ATOM 1400 N N . THR A 1 173 ? 25.836 62.783 11.212 1.00 27.19 173 THR A N 1
ATOM 1401 C CA . THR A 1 173 ? 25.380 63.476 9.980 1.00 27.19 173 THR A CA 1
ATOM 1402 C C . THR A 1 173 ? 26.513 63.576 8.931 1.00 27.19 173 THR A C 1
ATOM 1404 O O . THR A 1 173 ? 27.643 63.842 9.321 1.00 27.19 173 THR A O 1
ATOM 1407 N N . SER A 1 174 ? 26.332 63.388 7.618 1.00 29.55 174 SER A N 1
ATOM 1408 C CA . SER A 1 174 ? 25.391 64.092 6.736 1.00 29.55 174 SER A CA 1
ATOM 1409 C C . SER A 1 174 ? 25.198 63.392 5.374 1.00 29.55 174 SER A C 1
ATOM 1411 O O . SER A 1 174 ? 26.131 62.892 4.755 1.00 29.55 174 SER A O 1
ATOM 1413 N N . ARG A 1 175 ? 23.945 63.421 4.898 1.00 29.31 175 ARG A N 1
ATOM 1414 C CA . ARG A 1 175 ? 23.516 63.227 3.501 1.00 29.31 175 ARG A CA 1
ATOM 1415 C C . ARG A 1 175 ? 23.542 64.570 2.760 1.00 29.31 175 ARG A C 1
ATOM 1417 O O . ARG A 1 175 ? 23.112 65.559 3.344 1.00 29.31 175 ARG A O 1
ATOM 1424 N N . GLN A 1 176 ? 23.849 64.557 1.462 1.00 30.45 176 GLN A N 1
ATOM 1425 C CA . GLN A 1 176 ? 23.207 65.401 0.433 1.00 30.45 176 GLN A CA 1
ATOM 1426 C C . GLN A 1 176 ? 23.576 64.824 -0.943 1.00 30.45 176 GLN A C 1
ATOM 1428 O O . GLN A 1 176 ? 24.752 64.608 -1.199 1.00 30.45 176 GLN A O 1
ATOM 1433 N N . GLY A 1 177 ? 22.641 64.296 -1.735 1.00 27.97 177 GLY A N 1
ATOM 1434 C CA . GLY A 1 177 ? 21.692 64.952 -2.661 1.00 27.97 177 GLY A CA 1
ATOM 1435 C C . GLY A 1 177 ? 21.630 64.019 -3.898 1.00 27.97 177 GLY A C 1
ATOM 1436 O O . GLY A 1 177 ? 22.575 63.265 -4.093 1.00 27.97 177 GLY A O 1
ATOM 1437 N N . GLY A 1 178 ? 20.596 63.863 -4.723 1.00 26.64 178 GLY A N 1
ATOM 1438 C CA . GLY A 1 178 ? 19.484 64.707 -5.164 1.00 26.64 178 GLY A CA 1
ATOM 1439 C C . GLY A 1 178 ? 19.409 64.579 -6.706 1.00 26.64 178 GLY A C 1
ATOM 1440 O O . GLY A 1 178 ? 20.463 64.628 -7.333 1.00 26.64 178 GLY A O 1
ATOM 1441 N N . GLY A 1 179 ? 18.206 64.418 -7.281 1.00 29.33 179 GLY A N 1
ATOM 1442 C CA . GLY A 1 179 ? 17.893 64.439 -8.733 1.00 29.33 179 GLY A CA 1
ATOM 1443 C C . GLY A 1 179 ? 17.740 63.042 -9.361 1.00 29.33 179 GLY A C 1
ATOM 1444 O O . GLY A 1 179 ? 18.703 62.284 -9.368 1.00 29.33 179 GLY A O 1
ATOM 1445 N N . ASP A 1 180 ? 16.543 62.538 -9.690 1.00 30.12 180 ASP A N 1
ATOM 1446 C CA . ASP A 1 180 ? 15.550 62.943 -10.718 1.00 30.12 180 ASP A CA 1
ATOM 1447 C C . ASP A 1 180 ? 16.015 62.662 -12.159 1.00 30.12 180 ASP A C 1
ATOM 1449 O O . ASP A 1 180 ? 16.872 63.380 -12.661 1.00 30.12 180 ASP A O 1
ATOM 1453 N N . ASP A 1 181 ? 15.408 61.663 -12.825 1.00 32.00 181 ASP A N 1
ATOM 1454 C CA . ASP A 1 181 ? 14.893 61.817 -14.199 1.00 32.00 181 ASP A CA 1
ATOM 1455 C C . ASP A 1 181 ? 13.836 60.743 -14.557 1.00 32.00 181 ASP A C 1
ATOM 1457 O O . ASP A 1 181 ? 13.844 59.634 -14.014 1.00 32.00 181 ASP A O 1
ATOM 1461 N N . TYR A 1 182 ? 12.896 61.121 -15.426 1.00 28.05 182 TYR A N 1
ATOM 1462 C CA . TYR A 1 182 ? 11.611 60.475 -15.734 1.00 28.05 182 TYR A CA 1
ATOM 1463 C C . TYR A 1 182 ? 11.582 59.737 -17.103 1.00 28.05 182 TYR A C 1
ATOM 1465 O O . TYR A 1 182 ? 12.442 59.951 -17.945 1.00 28.05 182 TYR A O 1
ATOM 1473 N N . GLN A 1 183 ? 10.479 58.987 -17.318 1.00 29.20 183 GLN A N 1
ATOM 1474 C CA . GLN A 1 183 ? 9.891 58.444 -18.576 1.00 29.20 183 GLN A CA 1
ATOM 1475 C C . GLN A 1 183 ? 10.517 57.143 -19.141 1.00 29.20 183 GLN A C 1
ATOM 1477 O O . GLN A 1 183 ? 11.717 56.938 -19.073 1.00 29.20 183 GLN A O 1
ATOM 1482 N N . GLU A 1 184 ? 9.763 56.152 -19.645 1.00 30.77 184 GLU A N 1
ATOM 1483 C CA . GLU A 1 184 ? 8.523 56.234 -20.435 1.00 30.77 184 GLU A CA 1
ATOM 1484 C C . GLU A 1 184 ? 7.660 54.946 -20.357 1.00 30.77 184 GLU A C 1
ATOM 1486 O O . GLU A 1 184 ? 8.148 53.851 -20.070 1.00 30.77 184 GLU A O 1
ATOM 1491 N N . GLU A 1 185 ? 6.355 55.113 -20.586 1.00 30.56 185 GLU A N 1
ATOM 1492 C CA . GLU A 1 185 ? 5.277 54.119 -20.522 1.00 30.56 185 GLU A CA 1
ATOM 1493 C C . GLU A 1 185 ? 5.239 53.159 -21.723 1.00 30.56 185 GLU A C 1
ATOM 1495 O O . GLU A 1 185 ? 5.532 53.556 -22.842 1.00 30.56 185 GLU A O 1
ATOM 1500 N N . HIS A 1 186 ? 4.705 51.946 -21.527 1.00 34.31 186 HIS A N 1
ATOM 1501 C CA . HIS A 1 186 ? 3.866 51.288 -22.537 1.00 34.31 186 HIS A CA 1
ATOM 1502 C C . HIS A 1 186 ? 2.798 50.407 -21.866 1.00 34.31 186 HIS A C 1
ATOM 1504 O O . HIS A 1 186 ? 3.066 49.328 -21.340 1.00 34.31 186 HIS A O 1
ATOM 1510 N N . HIS A 1 187 ? 1.565 50.911 -21.900 1.00 31.20 187 HIS A N 1
ATOM 1511 C CA . HIS A 1 187 ? 0.312 50.183 -21.706 1.00 31.20 187 HIS A CA 1
ATOM 1512 C C . HIS A 1 187 ? 0.031 49.325 -22.946 1.00 31.20 187 HIS A C 1
ATOM 1514 O O . HIS A 1 187 ? 0.177 49.845 -24.047 1.00 31.20 187 HIS A O 1
ATOM 1520 N N . LEU A 1 188 ? -0.458 48.089 -22.788 1.00 33.38 188 LEU A N 1
ATOM 1521 C CA . LEU A 1 188 ? -1.374 47.452 -23.746 1.00 33.38 188 LEU A CA 1
ATOM 1522 C C . LEU A 1 188 ? -2.192 46.353 -23.041 1.00 33.38 188 LEU A C 1
ATOM 1524 O O . LEU A 1 188 ? -1.658 45.383 -22.507 1.00 33.38 188 LEU A O 1
ATOM 1528 N N . GLN A 1 189 ? -3.504 46.579 -23.033 1.00 30.80 189 GLN A N 1
ATOM 1529 C CA . GLN A 1 189 ? -4.593 45.745 -22.526 1.00 30.80 189 GLN A CA 1
ATOM 1530 C C . GLN A 1 189 ? -5.134 44.853 -23.661 1.00 30.80 189 GLN A C 1
ATOM 1532 O O . GLN A 1 189 ? -5.178 45.293 -24.807 1.00 30.80 189 GLN A O 1
ATOM 1537 N N . GLY A 1 190 ? -5.630 43.658 -23.324 1.00 31.05 190 GLY A N 1
ATOM 1538 C CA . GLY A 1 190 ? -6.461 42.802 -24.189 1.00 31.05 190 GLY A CA 1
ATOM 1539 C C . GLY A 1 190 ? -6.031 41.335 -24.102 1.00 31.05 190 GLY A C 1
ATOM 1540 O O . GLY A 1 190 ? -4.848 41.052 -23.977 1.00 31.05 190 GLY A O 1
ATOM 1541 N N . ASP A 1 191 ? -6.872 40.314 -24.152 1.00 32.84 191 ASP A N 1
ATOM 1542 C CA . ASP A 1 191 ? -8.323 40.165 -24.070 1.00 32.84 191 ASP A CA 1
ATOM 1543 C C . ASP A 1 191 ? -8.525 38.652 -23.795 1.00 32.84 191 ASP A C 1
ATOM 1545 O O . ASP A 1 191 ? -7.737 37.837 -24.285 1.00 32.84 191 ASP A O 1
ATOM 1549 N N . SER A 1 192 ? -9.500 38.241 -22.979 1.00 36.62 192 SER A N 1
ATOM 1550 C CA . SER A 1 192 ? -9.826 36.805 -22.813 1.00 36.62 192 SER A CA 1
ATOM 1551 C C . SER A 1 192 ? -10.872 36.373 -23.839 1.00 36.62 192 SER A C 1
ATOM 1553 O O . SER A 1 192 ? -11.758 37.159 -24.168 1.00 36.62 192 SER A O 1
ATOM 1555 N N . PRO A 1 193 ? -10.875 35.089 -24.231 1.00 43.44 193 PRO A N 1
ATOM 1556 C CA . PRO A 1 193 ? -12.142 34.371 -24.153 1.00 43.44 193 PRO A CA 1
ATOM 1557 C C . PRO A 1 193 ? -12.019 32.965 -23.549 1.00 43.44 193 PRO A C 1
ATOM 1559 O O . PRO A 1 193 ? -11.093 32.198 -23.810 1.00 43.44 193 PRO A O 1
ATOM 1562 N N . ASN A 1 194 ? -13.025 32.659 -22.737 1.00 39.69 194 ASN A N 1
ATOM 1563 C CA . ASN A 1 194 ? -13.369 31.361 -22.168 1.00 39.69 194 ASN A CA 1
ATOM 1564 C C . ASN A 1 194 ? -13.893 30.412 -23.269 1.00 39.69 194 ASN A C 1
ATOM 1566 O O . ASN A 1 194 ? -14.558 30.890 -24.192 1.00 39.69 194 AS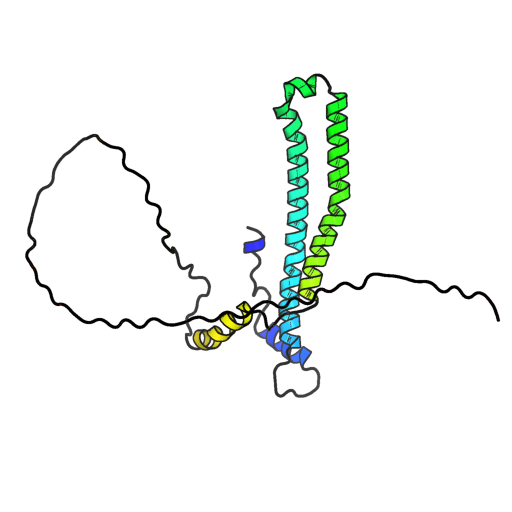N A O 1
ATOM 1570 N N . PRO A 1 195 ? -13.720 29.087 -23.129 1.00 42.91 195 PRO A N 1
ATOM 1571 C CA . PRO A 1 195 ? -14.795 28.188 -23.528 1.00 42.91 195 PRO A CA 1
ATOM 1572 C C . PRO A 1 195 ? -15.158 27.160 -22.447 1.00 42.91 195 PRO A C 1
ATOM 1574 O O . PRO A 1 195 ? -14.322 26.517 -21.814 1.00 42.91 195 PRO A O 1
ATOM 1577 N N . GLU A 1 196 ? -16.472 27.059 -22.297 1.00 34.72 196 GLU A N 1
ATOM 1578 C CA . GLU A 1 196 ? -17.311 26.121 -21.558 1.00 34.72 196 GLU A CA 1
ATOM 1579 C C . GLU A 1 196 ? -16.905 24.655 -21.834 1.00 34.72 196 GLU A C 1
ATOM 1581 O O . GLU A 1 196 ? -16.551 24.290 -22.948 1.00 34.72 196 GLU A O 1
ATOM 1586 N N . ASN A 1 197 ? -16.703 23.828 -20.807 1.00 37.94 197 ASN A N 1
ATOM 1587 C CA . ASN A 1 197 ? -17.711 23.002 -20.128 1.00 37.94 197 ASN A CA 1
ATOM 1588 C C . ASN A 1 197 ? -18.288 21.872 -21.006 1.00 37.94 197 ASN A C 1
ATOM 1590 O O . ASN A 1 197 ? -19.380 22.009 -21.540 1.00 37.94 197 ASN A O 1
ATOM 1594 N N . GLU A 1 198 ? -17.611 20.718 -21.055 1.00 33.88 198 GLU A N 1
ATOM 1595 C CA . GLU A 1 198 ? -18.264 19.432 -21.342 1.00 33.88 198 GLU A CA 1
ATOM 1596 C C . GLU A 1 198 ? -17.719 18.319 -20.433 1.00 33.88 198 GLU A C 1
ATOM 1598 O O . GLU A 1 198 ? -16.560 17.911 -20.508 1.00 33.88 198 GLU A O 1
ATOM 1603 N N . SER A 1 199 ? -18.590 17.817 -19.560 1.00 42.38 199 SER A N 1
ATOM 1604 C CA . SER A 1 199 ? -18.441 16.554 -18.837 1.00 42.38 199 SER A CA 1
ATOM 1605 C C . SER A 1 199 ? -19.300 15.477 -19.509 1.00 42.38 199 SER A C 1
ATOM 1607 O O . SER A 1 199 ? -20.486 15.743 -19.715 1.00 42.38 199 SER A O 1
ATOM 1609 N N . PRO A 1 200 ? -18.824 14.237 -19.728 1.00 39.84 200 PRO A N 1
ATOM 1610 C CA . PRO A 1 200 ? -19.706 13.133 -20.064 1.00 39.84 200 PRO A CA 1
ATOM 1611 C C . PRO A 1 200 ? -19.820 12.179 -18.869 1.00 39.84 200 PRO A C 1
ATOM 1613 O O . PRO A 1 200 ? -19.119 11.177 -18.779 1.00 39.84 200 PRO A O 1
ATOM 1616 N N . PHE A 1 201 ? -20.739 12.472 -17.952 1.00 34.50 201 PHE A N 1
ATOM 1617 C CA . PHE A 1 201 ? -21.394 11.428 -17.165 1.00 34.50 201 PHE A CA 1
ATOM 1618 C C . PHE A 1 201 ? -22.889 11.513 -17.460 1.00 34.50 201 PHE A C 1
ATOM 1620 O O . PHE A 1 201 ? -23.612 12.282 -16.834 1.00 34.50 201 PHE A O 1
ATOM 1627 N N . SER A 1 202 ? -23.352 10.727 -18.433 1.00 35.09 202 SER A N 1
ATOM 1628 C CA . SER A 1 202 ? -24.769 10.390 -18.560 1.00 35.09 202 SER A CA 1
ATOM 1629 C C . SER A 1 202 ? -24.955 8.896 -18.293 1.00 35.09 202 SER A C 1
ATOM 1631 O O . SER A 1 202 ? -24.512 8.021 -19.028 1.00 35.09 202 SER A O 1
ATOM 1633 N N . SER A 1 203 ? -25.534 8.653 -17.120 1.00 33.19 203 SER A N 1
ATOM 1634 C CA . SER A 1 203 ? -26.528 7.629 -16.792 1.00 33.19 203 SER A CA 1
ATOM 1635 C C . SER A 1 203 ? -26.875 6.588 -17.865 1.00 33.19 203 SER A C 1
ATOM 1637 O O . SER A 1 203 ? -27.492 6.918 -18.876 1.00 33.19 203 SER A O 1
ATOM 1639 N N . VAL A 1 204 ? -26.687 5.310 -17.527 1.00 34.19 204 VAL A N 1
ATOM 1640 C CA . VAL A 1 204 ? -27.560 4.235 -18.017 1.00 34.19 204 VAL A CA 1
ATOM 1641 C C . VAL A 1 204 ? -28.272 3.635 -16.809 1.00 34.19 204 VAL A C 1
ATOM 1643 O O . VAL A 1 204 ? -27.662 2.968 -15.974 1.00 34.19 204 VAL A O 1
ATOM 1646 N N . SER A 1 205 ? -29.565 3.940 -16.711 1.00 34.00 205 SER A N 1
ATOM 1647 C CA . SER A 1 205 ? -30.517 3.280 -15.822 1.00 34.00 205 SER A CA 1
ATOM 1648 C C . SER A 1 205 ? -31.073 2.021 -16.482 1.00 34.00 205 SER A C 1
ATOM 1650 O O . SER A 1 205 ? -31.276 1.967 -17.693 1.00 34.00 205 SER A O 1
ATOM 1652 N N . SER A 1 206 ? -31.331 1.039 -15.626 1.00 35.91 206 SER A N 1
ATOM 1653 C CA . SER A 1 206 ? -31.927 -0.275 -15.853 1.00 35.91 206 SER A CA 1
ATOM 1654 C C . SER A 1 206 ? -33.340 -0.287 -16.455 1.00 35.91 206 SER A C 1
ATOM 1656 O O . SER A 1 206 ? -34.074 0.695 -16.346 1.00 35.91 206 SER A O 1
ATOM 1658 N N . ASN A 1 207 ? -33.707 -1.497 -16.920 1.00 34.97 207 ASN A N 1
ATOM 1659 C CA . ASN A 1 207 ? -35.030 -2.136 -17.127 1.00 34.97 207 ASN A CA 1
ATOM 1660 C C . ASN A 1 207 ? -35.179 -2.604 -18.596 1.00 34.97 207 ASN A C 1
ATOM 1662 O O . ASN A 1 207 ? -34.862 -1.847 -19.497 1.00 34.97 207 ASN A O 1
ATOM 1666 N N . HIS A 1 208 ? -35.634 -3.813 -18.947 1.00 32.81 208 HIS A N 1
ATOM 1667 C CA . HIS A 1 208 ? -36.452 -4.794 -18.237 1.00 32.81 208 HIS A CA 1
ATOM 1668 C C . HIS A 1 208 ? -36.396 -6.165 -18.963 1.00 32.81 208 HIS A C 1
ATOM 1670 O O . HIS A 1 208 ? -36.342 -6.196 -20.185 1.00 32.81 208 HIS A O 1
ATOM 1676 N N . LEU A 1 209 ? -36.431 -7.245 -18.172 1.00 36.59 209 LEU A N 1
ATOM 1677 C CA . LEU A 1 209 ? -37.167 -8.513 -18.338 1.00 36.59 209 LEU A CA 1
ATOM 1678 C C . LEU A 1 209 ? -37.257 -9.208 -19.719 1.00 36.59 209 LEU A C 1
ATOM 1680 O O . LEU A 1 209 ? -37.967 -8.734 -20.593 1.00 36.59 209 LEU A O 1
ATOM 1684 N N . GLU A 1 210 ? -36.753 -10.446 -19.810 1.00 38.81 210 GLU A N 1
ATOM 1685 C CA . GLU A 1 210 ? -37.547 -11.562 -20.354 1.00 38.81 210 GLU A CA 1
ATOM 1686 C C . GLU A 1 210 ? -37.014 -12.920 -19.866 1.00 38.81 210 GLU A C 1
ATOM 1688 O O . GLU A 1 210 ? -35.856 -13.287 -20.064 1.00 38.81 210 GLU A O 1
ATOM 1693 N N . ASN A 1 211 ? -37.889 -13.638 -19.160 1.00 40.19 211 ASN A N 1
ATOM 1694 C CA . ASN A 1 211 ? -37.750 -15.050 -18.838 1.00 40.19 211 ASN A CA 1
ATOM 1695 C C . ASN A 1 211 ? -37.962 -15.859 -20.121 1.00 40.19 211 ASN A C 1
ATOM 1697 O O . ASN A 1 211 ? -38.941 -15.610 -20.819 1.00 40.19 211 ASN A O 1
ATOM 1701 N N . ASN A 1 212 ? -37.163 -16.901 -20.356 1.00 40.78 212 ASN A N 1
ATOM 1702 C CA . ASN A 1 212 ? -37.694 -18.066 -21.052 1.00 40.78 212 ASN A CA 1
ATOM 1703 C C . ASN A 1 212 ? -37.158 -19.365 -20.447 1.00 40.78 212 ASN A C 1
ATOM 1705 O O . ASN A 1 212 ? -35.959 -19.548 -20.242 1.00 40.78 212 ASN A O 1
ATOM 1709 N N . ILE A 1 213 ? -38.117 -20.217 -20.114 1.00 44.47 213 ILE A N 1
ATOM 1710 C CA . ILE A 1 213 ? -37.997 -21.573 -19.596 1.00 44.47 213 ILE A CA 1
ATOM 1711 C C . ILE A 1 213 ? -37.946 -22.535 -20.803 1.00 44.47 213 ILE A C 1
ATOM 1713 O O . ILE A 1 213 ? -38.447 -22.200 -21.870 1.00 44.47 213 ILE A O 1
ATOM 1717 N N . GLU A 1 214 ? -37.388 -23.731 -20.569 1.00 44.66 214 GLU A N 1
ATOM 1718 C CA . GLU A 1 214 ? -37.489 -24.989 -21.343 1.00 44.66 214 GLU A CA 1
ATOM 1719 C C . GLU A 1 214 ? -36.503 -25.289 -22.495 1.00 44.66 214 GLU A C 1
ATOM 1721 O O . GLU A 1 214 ? -36.546 -24.707 -23.572 1.00 44.66 214 GLU A O 1
ATOM 1726 N N . GLY A 1 215 ? -35.725 -26.368 -22.288 1.00 46.41 215 GLY A N 1
ATOM 1727 C CA . GLY A 1 215 ? -35.811 -27.546 -23.163 1.00 46.41 215 GLY A CA 1
ATOM 1728 C C . GLY A 1 215 ? -34.554 -27.962 -23.937 1.00 46.41 215 GLY A C 1
ATOM 1729 O O . GLY A 1 215 ? -34.392 -27.533 -25.074 1.00 46.41 215 GLY A O 1
ATOM 1730 N N . ALA A 1 216 ? -33.741 -28.860 -23.355 1.00 39.06 216 ALA A N 1
ATOM 1731 C CA . ALA A 1 216 ? -33.191 -30.102 -23.947 1.00 39.06 216 ALA A CA 1
ATOM 1732 C C . ALA A 1 216 ? -32.064 -30.680 -23.073 1.00 39.06 216 ALA A C 1
ATOM 1734 O O . ALA A 1 216 ? -31.095 -29.940 -22.790 1.00 39.06 216 ALA A O 1
#

InterPro domains:
  IPR000375 Dynamin stalk domain [PF01031] (1-131)
  IPR022812 Dynamin [PTHR11566] (10-156)